Protein AF-0000000075739560 (afdb_homodimer)

pLDDT: mean 91.59, std 7.5, range [60.19, 98.56]

Solvent-accessible surface area (backbone atoms only — not comparable to full-atom values): 15194 Å² total; per-residue (Å²): 116,34,38,56,76,63,35,34,89,63,79,72,42,42,38,76,33,49,30,40,58,52,48,47,50,30,21,75,66,60,30,59,48,41,44,28,17,40,92,88,55,41,77,28,26,56,46,44,27,22,58,56,41,39,68,38,40,54,65,69,29,72,78,36,58,83,51,24,75,73,52,51,68,71,52,41,50,50,25,42,51,64,31,53,92,33,32,34,58,77,68,54,55,73,90,39,49,69,46,77,61,41,49,30,79,32,39,59,48,36,50,36,39,50,31,31,74,67,61,30,57,51,39,45,26,26,46,98,88,33,70,67,28,31,37,40,32,16,55,49,42,41,64,45,60,54,129,118,34,36,56,77,64,34,36,90,62,80,71,42,41,37,76,33,48,30,41,57,51,49,46,51,30,22,76,67,59,31,56,48,39,44,28,17,40,92,89,55,42,77,29,26,57,47,43,26,23,58,56,40,40,68,38,40,54,66,68,30,72,76,36,58,84,50,24,76,74,52,51,69,71,52,38,48,50,26,41,51,64,31,53,92,32,33,34,58,75,67,56,56,73,91,38,51,70,47,76,62,42,49,29,78,31,39,60,51,36,51,35,39,51,31,31,74,66,61,29,58,52,42,44,27,27,46,96,88,33,70,68,27,31,37,39,31,16,54,49,41,42,65,46,59,55,127

Structure (mmCIF, N/CA/C/O backbone):
data_AF-0000000075739560-model_v1
#
loop_
_entity.id
_entity.type
_entity.pdbx_description
1 polymer 'Conserved protein'
#
loop_
_atom_site.group_PDB
_atom_site.id
_atom_site.type_symbol
_atom_site.label_atom_id
_atom_site.label_alt_id
_atom_site.label_comp_id
_atom_site.label_asym_id
_atom_site.label_entity_id
_atom_site.label_seq_id
_atom_site.pdbx_PDB_ins_code
_atom_site.Cartn_x
_atom_site.Cartn_y
_atom_site.Cartn_z
_atom_site.occupancy
_atom_site.B_iso_or_equiv
_atom_site.auth_seq_id
_atom_site.auth_comp_id
_atom_site.auth_asym_id
_atom_site.auth_atom_id
_atom_site.pdbx_PDB_model_num
ATOM 1 N N . MET A 1 1 ? -9.266 22.422 4.539 1 84.94 1 MET A N 1
ATOM 2 C CA . MET A 1 1 ? -9.617 21.219 3.799 1 84.94 1 MET A CA 1
ATOM 3 C C . MET A 1 1 ? -10.008 20.094 4.75 1 84.94 1 MET A C 1
ATOM 5 O O . MET A 1 1 ? -9.398 19.922 5.809 1 84.94 1 MET A O 1
ATOM 9 N N . ARG A 1 2 ? -11.172 19.453 4.398 1 93.06 2 ARG A N 1
ATOM 10 C CA . ARG A 1 2 ? -11.68 18.359 5.211 1 93.06 2 ARG A CA 1
ATOM 11 C C . ARG A 1 2 ? -11.617 17.031 4.445 1 93.06 2 ARG A C 1
ATOM 13 O O . ARG A 1 2 ? -11.297 17.016 3.252 1 93.06 2 ARG A O 1
ATOM 20 N N . ALA A 1 3 ? -11.844 15.969 5.18 1 96.38 3 ALA A N 1
ATOM 21 C CA . ALA A 1 3 ? -11.797 14.641 4.574 1 96.38 3 ALA A CA 1
ATOM 22 C C . ALA A 1 3 ? -12.703 14.562 3.35 1 96.38 3 ALA A C 1
ATOM 24 O O . ALA A 1 3 ? -12.336 13.969 2.336 1 96.38 3 ALA A O 1
ATOM 25 N N . GLU A 1 4 ? -13.852 15.18 3.391 1 97.56 4 GLU A N 1
ATOM 26 C CA . GLU A 1 4 ? -14.797 15.102 2.283 1 97.56 4 GLU A CA 1
ATOM 27 C C . GLU A 1 4 ? -14.25 15.797 1.04 1 97.56 4 GLU A C 1
ATOM 29 O O . GLU A 1 4 ? -14.617 15.445 -0.084 1 97.56 4 GLU A O 1
ATOM 34 N N . ASP A 1 5 ? -13.383 16.781 1.24 1 96.06 5 ASP A N 1
ATOM 35 C CA . ASP A 1 5 ? -12.797 17.516 0.125 1 96.06 5 ASP A CA 1
ATOM 36 C C . ASP A 1 5 ? -11.727 16.688 -0.58 1 96.06 5 ASP A C 1
ATOM 38 O O . ASP A 1 5 ? -11.367 16.969 -1.727 1 96.06 5 ASP A O 1
ATOM 42 N N . ILE A 1 6 ? -11.211 15.703 0.111 1 96.31 6 ILE A N 1
ATOM 43 C CA . ILE A 1 6 ? -10.109 14.891 -0.387 1 96.31 6 ILE A CA 1
ATOM 44 C C . ILE A 1 6 ? -10.648 13.578 -0.953 1 96.31 6 ILE A C 1
ATOM 46 O O . ILE A 1 6 ? -10.07 13.016 -1.887 1 96.31 6 ILE A O 1
ATOM 50 N N . ALA A 1 7 ? -11.695 13.141 -0.402 1 98.12 7 ALA A N 1
ATOM 51 C CA . ALA A 1 7 ? -12.25 11.828 -0.724 1 98.12 7 ALA A CA 1
ATOM 52 C C . ALA A 1 7 ? -12.609 11.734 -2.205 1 98.12 7 ALA A C 1
ATOM 54 O O . ALA A 1 7 ? -13.016 12.727 -2.816 1 98.12 7 ALA A O 1
ATOM 55 N N . GLU A 1 8 ? -12.398 10.609 -2.703 1 98.06 8 GLU A N 1
ATOM 56 C CA . GLU A 1 8 ? -12.75 10.352 -4.098 1 98.06 8 GLU A CA 1
ATOM 57 C C . GLU A 1 8 ? -13.539 9.055 -4.238 1 98.06 8 GLU A C 1
ATOM 59 O O . GLU A 1 8 ? -13.578 8.242 -3.312 1 98.06 8 GLU A O 1
ATOM 64 N N . GLU A 1 9 ? -14.18 8.953 -5.43 1 96.56 9 GLU A N 1
ATOM 65 C CA . GLU A 1 9 ? -14.805 7.684 -5.77 1 96.56 9 GLU A CA 1
ATOM 66 C C . GLU A 1 9 ? -13.766 6.57 -5.887 1 96.56 9 GLU A C 1
ATOM 68 O O . GLU A 1 9 ? -12.688 6.781 -6.441 1 96.56 9 GLU A O 1
ATOM 73 N N . TYR A 1 10 ? -14.117 5.438 -5.391 1 97.31 10 TYR A N 1
ATOM 74 C CA . TYR A 1 10 ? -13.18 4.328 -5.285 1 97.31 10 TYR A CA 1
ATOM 75 C C . TYR A 1 10 ? -13.906 2.99 -5.41 1 97.31 10 TYR A C 1
ATOM 77 O O . TYR A 1 10 ? -15.016 2.83 -4.902 1 97.31 10 TYR A O 1
ATOM 85 N N . PRO A 1 11 ? -13.281 2.041 -6.133 1 94.88 11 PRO A N 1
ATOM 86 C CA . PRO A 1 11 ? -13.906 0.718 -6.168 1 94.88 11 PRO A CA 1
ATOM 87 C C . PRO A 1 11 ? -14.117 0.124 -4.777 1 94.88 11 PRO A C 1
ATOM 89 O O . PRO A 1 11 ? -13.227 0.208 -3.928 1 94.88 11 PRO A O 1
ATOM 92 N N . VAL A 1 12 ? -15.305 -0.354 -4.586 1 93 12 VAL A N 1
ATOM 93 C CA . VAL A 1 12 ? -15.664 -0.973 -3.314 1 93 12 VAL A CA 1
ATOM 94 C C . VAL A 1 12 ? -16.125 -2.41 -3.551 1 93 12 VAL A C 1
ATOM 96 O O . VAL A 1 12 ? -16.797 -2.697 -4.543 1 93 12 VAL A O 1
ATOM 99 N N . ILE A 1 13 ? -15.625 -3.244 -2.703 1 95.06 13 ILE A N 1
ATOM 100 C CA . ILE A 1 13 ? -16.062 -4.633 -2.791 1 95.06 13 ILE A CA 1
ATOM 101 C C . ILE A 1 13 ? -16.797 -5.023 -1.509 1 95.06 13 ILE A C 1
ATOM 103 O O . ILE A 1 13 ? -16.469 -4.531 -0.426 1 95.06 13 ILE A O 1
ATOM 107 N N . SER A 1 14 ? -17.797 -5.902 -1.668 1 96 14 SER A N 1
ATOM 108 C CA . SER A 1 14 ? -18.531 -6.402 -0.511 1 96 14 SER A CA 1
ATOM 109 C C . SER A 1 14 ? -17.828 -7.613 0.102 1 96 14 SER A C 1
ATOM 111 O O . SER A 1 14 ? -17.062 -8.305 -0.572 1 96 14 SER A O 1
ATOM 113 N N . ILE A 1 15 ? -18.141 -7.867 1.404 1 94.75 15 ILE A N 1
ATOM 114 C CA . ILE A 1 15 ? -17.594 -9.031 2.092 1 94.75 15 ILE A CA 1
ATOM 115 C C . ILE A 1 15 ? -18.062 -10.305 1.388 1 94.75 15 ILE A C 1
ATOM 117 O O . ILE A 1 15 ? -17.391 -11.344 1.47 1 94.75 15 ILE A O 1
ATOM 121 N N . ASP A 1 16 ? -19.062 -10.195 0.577 1 94.94 16 ASP A N 1
ATOM 122 C CA . ASP A 1 16 ? -19.641 -11.367 -0.073 1 94.94 16 ASP A CA 1
ATOM 123 C C . ASP A 1 16 ? -19.156 -11.484 -1.516 1 94.94 16 ASP A C 1
ATOM 125 O O . ASP A 1 16 ? -19.484 -12.453 -2.211 1 94.94 16 ASP A O 1
ATOM 129 N N . SER A 1 17 ? -18.422 -10.531 -1.944 1 94.44 17 SER A N 1
ATOM 130 C CA . SER A 1 17 ? -17.906 -10.562 -3.311 1 94.44 17 SER A CA 1
ATOM 131 C C . SER A 1 17 ? -16.938 -11.727 -3.51 1 94.44 17 SER A C 1
ATOM 133 O O . SER A 1 17 ? -16.391 -12.258 -2.543 1 94.44 17 SER A O 1
ATOM 135 N N . ASP A 1 18 ? -16.828 -12.109 -4.719 1 94.12 18 ASP A N 1
ATOM 136 C CA . ASP A 1 18 ? -15.852 -13.125 -5.105 1 94.12 18 ASP A CA 1
ATOM 137 C C . ASP A 1 18 ? -14.422 -12.625 -4.918 1 94.12 18 ASP A C 1
ATOM 139 O O . ASP A 1 18 ? -14.094 -11.508 -5.328 1 94.12 18 ASP A O 1
ATOM 143 N N . ALA A 1 19 ? -13.609 -13.469 -4.246 1 94.06 19 ALA A N 1
ATOM 144 C CA . ALA A 1 19 ? -12.242 -13.078 -3.928 1 94.06 19 ALA A CA 1
ATOM 145 C C . ALA A 1 19 ? -11.414 -12.906 -5.195 1 94.06 19 ALA A C 1
ATOM 147 O O . ALA A 1 19 ? -10.539 -12.031 -5.266 1 94.06 19 ALA A O 1
ATOM 148 N N . LEU A 1 20 ? -11.688 -13.758 -6.156 1 93.25 20 LEU A N 1
ATOM 149 C CA . LEU A 1 20 ? -10.969 -13.633 -7.422 1 93.25 20 LEU A CA 1
ATOM 150 C C . LEU A 1 20 ? -11.32 -12.32 -8.117 1 93.25 20 LEU A C 1
ATOM 152 O O . LEU A 1 20 ? -10.438 -11.648 -8.664 1 93.25 20 LEU A O 1
ATOM 156 N N . GLU A 1 21 ? -12.523 -11.992 -8.094 1 92.06 21 GLU A N 1
ATOM 157 C CA . GLU A 1 21 ? -12.945 -10.719 -8.672 1 92.06 21 GLU A CA 1
ATOM 158 C C . GLU A 1 21 ? -12.297 -9.539 -7.953 1 92.06 21 GLU A C 1
ATOM 160 O O . GLU A 1 21 ? -11.938 -8.547 -8.578 1 92.06 21 GLU A O 1
ATOM 165 N N . ALA A 1 22 ? -12.219 -9.664 -6.656 1 93.88 22 ALA A N 1
ATOM 166 C CA . ALA A 1 22 ? -11.547 -8.633 -5.879 1 93.88 22 ALA A CA 1
ATOM 167 C C . ALA A 1 22 ? -10.094 -8.469 -6.328 1 93.88 22 ALA A C 1
ATOM 169 O O . ALA A 1 22 ? -9.633 -7.348 -6.551 1 93.88 22 ALA A O 1
ATOM 170 N N . ALA A 1 23 ? -9.422 -9.57 -6.488 1 94.88 23 ALA A N 1
ATOM 171 C CA . ALA A 1 23 ? -8.031 -9.547 -6.938 1 94.88 23 ALA A CA 1
ATOM 172 C C . ALA A 1 23 ? -7.918 -8.938 -8.336 1 94.88 23 ALA A C 1
ATOM 174 O O . ALA A 1 23 ? -7.008 -8.148 -8.602 1 94.88 23 ALA A O 1
ATOM 175 N N . ARG A 1 24 ? -8.875 -9.227 -9.188 1 94.25 24 ARG A N 1
ATOM 176 C CA . ARG A 1 24 ? -8.867 -8.695 -10.547 1 94.25 24 ARG A CA 1
ATOM 177 C C . ARG A 1 24 ? -9.102 -7.191 -10.547 1 94.25 24 ARG A C 1
ATOM 179 O O . ARG A 1 24 ? -8.5 -6.461 -11.336 1 94.25 24 ARG A O 1
ATOM 186 N N . THR A 1 25 ? -9.953 -6.797 -9.703 1 95.31 25 THR A N 1
ATOM 187 C CA . THR A 1 25 ? -10.211 -5.367 -9.578 1 95.31 25 THR A CA 1
ATOM 188 C C . THR A 1 25 ? -8.945 -4.621 -9.164 1 95.31 25 THR A C 1
ATOM 190 O O . THR A 1 25 ? -8.617 -3.576 -9.734 1 95.31 25 THR A O 1
ATOM 193 N N . LEU A 1 26 ? -8.211 -5.184 -8.195 1 96.25 26 LEU A N 1
ATOM 194 C CA . LEU A 1 26 ? -6.941 -4.609 -7.773 1 96.25 26 LEU A CA 1
ATOM 195 C C . LEU A 1 26 ? -5.977 -4.496 -8.945 1 96.25 26 LEU A C 1
ATOM 197 O O . LEU A 1 26 ? -5.355 -3.453 -9.148 1 96.25 26 LEU A O 1
ATOM 201 N N . ALA A 1 27 ? -5.914 -5.504 -9.664 1 95.69 27 ALA A N 1
ATOM 202 C CA . ALA A 1 27 ? -4.98 -5.578 -10.781 1 95.69 27 ALA A CA 1
ATOM 203 C C . ALA A 1 27 ? -5.371 -4.605 -11.891 1 95.69 27 ALA A C 1
ATOM 205 O O . ALA A 1 27 ? -4.531 -3.846 -12.383 1 95.69 27 ALA A O 1
ATOM 206 N N . GLU A 1 28 ? -6.609 -4.629 -12.242 1 95.88 28 GLU A N 1
ATOM 207 C CA . GLU A 1 28 ? -7.125 -3.84 -13.359 1 95.88 28 GLU A CA 1
ATOM 208 C C . GLU A 1 28 ? -6.949 -2.346 -13.102 1 95.88 28 GLU A C 1
ATOM 210 O O . GLU A 1 28 ? -6.586 -1.596 -14.016 1 95.88 28 GLU A O 1
ATOM 215 N N . HIS A 1 29 ? -7.105 -1.962 -11.93 1 96.44 29 HIS A N 1
ATOM 216 C CA . HIS A 1 29 ? -7.102 -0.534 -11.625 1 96.44 29 HIS A CA 1
ATOM 217 C C . HIS A 1 29 ? -5.805 -0.12 -10.938 1 96.44 29 HIS A C 1
ATOM 219 O O . HIS A 1 29 ? -5.645 1.041 -10.555 1 96.44 29 HIS A O 1
ATOM 225 N N . ARG A 1 30 ? -4.906 -0.993 -10.688 1 96.62 30 ARG A N 1
ATOM 226 C CA . ARG A 1 30 ? -3.604 -0.748 -10.086 1 96.62 30 ARG A CA 1
ATOM 227 C C . ARG A 1 30 ? -3.752 -0.072 -8.727 1 96.62 30 ARG A C 1
ATOM 229 O O . ARG A 1 30 ? -3.107 0.944 -8.453 1 96.62 30 ARG A O 1
ATOM 236 N N . LEU A 1 31 ? -4.605 -0.669 -7.945 1 97.75 31 LEU A N 1
ATOM 237 C CA . LEU A 1 31 ? -4.941 -0.061 -6.664 1 97.75 31 LEU A CA 1
ATOM 238 C C . LEU A 1 31 ? -4 -0.545 -5.566 1 97.75 31 LEU A C 1
ATOM 240 O O . LEU A 1 31 ? -3.568 -1.7 -5.578 1 97.75 31 LEU A O 1
ATOM 244 N N . PRO A 1 32 ? -3.732 0.314 -4.574 1 97.81 32 PRO A N 1
ATOM 245 C CA . PRO A 1 32 ? -2.914 -0.11 -3.436 1 97.81 32 PRO A CA 1
ATOM 246 C C . PRO A 1 32 ? -3.672 -1.024 -2.475 1 97.81 32 PRO A C 1
ATOM 248 O O . PRO A 1 32 ? -3.057 -1.697 -1.644 1 97.81 32 PRO A O 1
ATOM 251 N N . GLY A 1 33 ? -4.902 -1.044 -2.555 1 96.94 33 GLY A N 1
ATOM 252 C CA . GLY A 1 33 ? -5.816 -1.824 -1.735 1 96.94 33 GLY A CA 1
ATOM 253 C C . GLY A 1 33 ? -7.273 -1.609 -2.094 1 96.94 33 GLY A C 1
ATOM 254 O O . GLY A 1 33 ? -7.59 -0.792 -2.961 1 96.94 33 GLY A O 1
ATOM 255 N N . LEU A 1 34 ? -8.117 -2.391 -1.405 1 96.94 34 LEU A N 1
ATOM 256 C CA . LEU A 1 34 ? -9.555 -2.287 -1.619 1 96.94 34 LEU A CA 1
ATOM 257 C C . LEU A 1 34 ? -10.273 -1.975 -0.313 1 96.94 34 LEU A C 1
ATOM 259 O O . LEU A 1 34 ? -9.859 -2.422 0.756 1 96.94 34 LEU A O 1
ATOM 263 N N . LEU A 1 35 ? -11.305 -1.199 -0.481 1 97.44 35 LEU A N 1
ATOM 264 C CA . LEU A 1 35 ? -12.25 -1.058 0.616 1 97.44 35 LEU A CA 1
ATOM 265 C C . LEU A 1 35 ? -13.281 -2.182 0.591 1 97.44 35 LEU A C 1
ATOM 267 O O . LEU A 1 35 ? -13.906 -2.434 -0.442 1 97.44 35 LEU A O 1
ATOM 271 N N . VAL A 1 36 ? -13.398 -2.848 1.694 1 97.19 36 VAL A N 1
ATOM 272 C CA . VAL A 1 36 ? -14.391 -3.902 1.85 1 97.19 36 VAL A CA 1
ATOM 273 C C . VAL A 1 36 ? -15.562 -3.393 2.689 1 97.19 36 VAL A C 1
ATOM 275 O O . VAL A 1 36 ? -15.359 -2.797 3.75 1 97.19 36 VAL A O 1
ATOM 278 N N . THR A 1 37 ? -16.719 -3.602 2.191 1 96.81 37 THR A N 1
ATOM 279 C CA . THR A 1 37 ? -17.891 -3.174 2.924 1 96.81 37 THR A CA 1
ATOM 280 C C . THR A 1 37 ? -18.703 -4.383 3.41 1 96.81 37 THR A C 1
ATOM 282 O O . THR A 1 37 ? -18.531 -5.488 2.896 1 96.81 37 THR A O 1
ATOM 285 N N . LYS A 1 38 ? -19.516 -4.16 4.477 1 95.12 38 LYS A N 1
ATOM 286 C CA . LYS A 1 38 ? -20.547 -5.117 4.828 1 95.12 38 LYS A CA 1
ATOM 287 C C . LYS A 1 38 ? -21.641 -5.164 3.76 1 95.12 38 LYS A C 1
ATOM 289 O O . LYS A 1 38 ? -21.641 -4.355 2.828 1 95.12 38 LYS A O 1
ATOM 294 N N . LYS A 1 39 ? -22.531 -6.121 3.947 1 92.31 39 LYS A N 1
ATOM 295 C CA . LYS A 1 39 ? -23.656 -6.23 3.027 1 92.31 39 LYS A CA 1
ATOM 296 C C . LYS A 1 39 ? -24.516 -4.965 3.051 1 92.31 39 LYS A C 1
ATOM 298 O O . LYS A 1 39 ? -25.094 -4.578 2.033 1 92.31 39 LYS A O 1
ATOM 303 N N . THR A 1 40 ? -24.531 -4.258 4.148 1 91.56 40 THR A N 1
ATOM 304 C CA . THR A 1 40 ? -25.328 -3.055 4.336 1 91.56 40 THR A CA 1
ATOM 305 C C . THR A 1 40 ? -24.719 -1.869 3.6 1 91.56 40 THR A C 1
ATOM 307 O O . THR A 1 40 ? -25.359 -0.83 3.436 1 91.56 40 THR A O 1
ATOM 310 N N . GLY A 1 41 ? -23.422 -1.979 3.213 1 92.69 41 GLY A N 1
ATOM 311 C CA . GLY A 1 41 ? -22.734 -0.89 2.537 1 92.69 41 GLY A CA 1
ATOM 312 C C . GLY A 1 41 ? -21.781 -0.123 3.447 1 92.69 41 GLY A C 1
ATOM 313 O O . GLY A 1 41 ? -21.031 0.732 2.984 1 92.69 41 GLY A O 1
ATOM 314 N N . SER A 1 42 ? -21.812 -0.441 4.695 1 94.56 42 SER A N 1
ATOM 315 C CA . SER A 1 42 ? -20.938 0.254 5.637 1 94.56 42 SER A CA 1
ATOM 316 C C . SER A 1 42 ? -19.5 -0.25 5.539 1 94.56 42 SER A C 1
ATOM 318 O O . SER A 1 42 ? -19.266 -1.445 5.344 1 94.56 42 SER A O 1
ATOM 320 N N . PRO A 1 43 ? -18.609 0.727 5.691 1 95.94 43 PRO A N 1
ATOM 321 C CA . PRO A 1 43 ? -17.219 0.285 5.66 1 95.94 43 PRO A CA 1
ATOM 322 C C . PRO A 1 43 ? -16.922 -0.81 6.684 1 95.94 43 PRO A C 1
ATOM 324 O O . PRO A 1 43 ? -17.453 -0.781 7.797 1 95.94 43 PRO A O 1
ATOM 327 N N . TYR A 1 44 ? -16.109 -1.77 6.297 1 95.69 44 TYR A N 1
ATOM 328 C CA . TYR A 1 44 ? -15.836 -2.922 7.148 1 95.69 44 TYR A CA 1
ATOM 329 C C . TYR A 1 44 ? -14.336 -3.143 7.309 1 95.69 44 TYR A C 1
ATOM 331 O O . TYR A 1 44 ? -13.836 -3.293 8.43 1 95.69 44 TYR A O 1
ATOM 339 N N . ALA A 1 45 ? -13.555 -3.191 6.188 1 95.94 45 ALA A N 1
ATOM 340 C CA . ALA A 1 45 ? -12.125 -3.502 6.234 1 95.94 45 ALA A CA 1
ATOM 341 C C . ALA A 1 45 ? -11.391 -2.869 5.059 1 95.94 45 ALA A C 1
ATOM 343 O O . ALA A 1 45 ? -12.008 -2.441 4.082 1 95.94 45 ALA A O 1
ATOM 344 N N . VAL A 1 46 ? -10.164 -2.695 5.223 1 95.44 46 VAL A N 1
ATOM 345 C CA . VAL A 1 46 ? -9.258 -2.361 4.129 1 95.44 46 VAL A CA 1
ATOM 346 C C . VAL A 1 46 ? -8.375 -3.564 3.803 1 95.44 46 VAL A C 1
ATOM 348 O O . VAL A 1 46 ? -7.801 -4.184 4.703 1 95.44 46 VAL A O 1
ATOM 351 N N . LEU A 1 47 ? -8.352 -3.922 2.596 1 94.69 47 LEU A N 1
ATOM 352 C CA . LEU A 1 47 ? -7.574 -5.055 2.113 1 94.69 47 LEU A CA 1
ATOM 353 C C . LEU A 1 47 ? -6.422 -4.582 1.229 1 94.69 47 LEU A C 1
ATOM 355 O O . LEU A 1 47 ? -6.625 -4.273 0.053 1 94.69 47 LEU A O 1
ATOM 359 N N . PRO A 1 48 ? -5.215 -4.523 1.771 1 95.81 48 PRO A N 1
ATOM 360 C CA . PRO A 1 48 ? -4.059 -4.105 0.971 1 95.81 48 PRO A CA 1
ATOM 361 C C . PRO A 1 48 ? -3.744 -5.078 -0.163 1 95.81 48 PRO A C 1
ATOM 363 O O . PRO A 1 48 ? -3.93 -6.289 -0.012 1 95.81 48 PRO A O 1
ATOM 366 N N . ALA A 1 49 ? -3.234 -4.547 -1.239 1 96.62 49 ALA A N 1
ATOM 367 C CA . ALA A 1 49 ? -2.883 -5.387 -2.381 1 96.62 49 ALA A CA 1
ATOM 368 C C . ALA A 1 49 ? -1.863 -6.449 -1.983 1 96.62 49 ALA A C 1
ATOM 370 O O . ALA A 1 49 ? -1.949 -7.598 -2.426 1 96.62 49 ALA A O 1
ATOM 371 N N . SER A 1 50 ? -0.914 -6.078 -1.164 1 95.19 50 SER A N 1
ATOM 372 C CA . SER A 1 50 ? 0.102 -7.035 -0.732 1 95.19 50 SER A CA 1
ATOM 373 C C . SER A 1 50 ? -0.521 -8.195 0.034 1 95.19 50 SER A C 1
ATOM 375 O O . SER A 1 50 ? -0.008 -9.312 -0.002 1 95.19 50 SER A O 1
ATOM 377 N N . GLN A 1 51 ? -1.603 -7.922 0.742 1 93.44 51 GLN A N 1
ATOM 378 C CA . GLN A 1 51 ? -2.316 -8.984 1.437 1 93.44 51 GLN A CA 1
ATOM 379 C C . GLN A 1 51 ? -2.984 -9.938 0.447 1 93.44 51 GLN A C 1
ATOM 381 O O . GLN A 1 51 ? -3.031 -11.148 0.674 1 93.44 51 GLN A O 1
ATOM 386 N N . VAL A 1 52 ? -3.551 -9.414 -0.57 1 94.12 52 VAL A N 1
ATOM 387 C CA . VAL A 1 52 ? -4.176 -10.25 -1.592 1 94.12 52 VAL A CA 1
ATOM 388 C C . VAL A 1 52 ? -3.119 -11.125 -2.26 1 94.12 52 VAL A C 1
ATOM 390 O O . VAL A 1 52 ? -3.383 -12.289 -2.58 1 94.12 52 VAL A O 1
ATOM 393 N N . VAL A 1 53 ? -1.916 -10.602 -2.459 1 94.62 53 VAL A N 1
ATOM 394 C CA . VAL A 1 53 ? -0.809 -11.398 -2.98 1 94.62 53 VAL A CA 1
ATOM 395 C C . VAL A 1 53 ? -0.568 -12.602 -2.076 1 94.62 53 VAL A C 1
ATOM 397 O O . VAL A 1 53 ? -0.337 -13.711 -2.561 1 94.62 53 VAL A O 1
ATOM 400 N N . ARG A 1 54 ? -0.66 -12.391 -0.85 1 92.5 54 ARG A N 1
ATOM 401 C CA . ARG A 1 54 ? -0.446 -13.469 0.108 1 92.5 54 ARG A CA 1
ATOM 402 C C . ARG A 1 54 ? -1.461 -14.594 -0.094 1 92.5 54 ARG A C 1
ATOM 404 O O . ARG A 1 54 ? -1.152 -15.766 0.13 1 92.5 54 ARG A O 1
ATOM 411 N N . PHE A 1 55 ? -2.594 -14.234 -0.565 1 90.81 55 PHE A N 1
ATOM 412 C CA . PHE A 1 55 ? -3.656 -15.219 -0.735 1 90.81 55 PHE A CA 1
ATOM 413 C C . PHE A 1 55 ? -3.344 -16.156 -1.894 1 90.81 55 PHE A C 1
ATOM 415 O O . PHE A 1 55 ? -3.84 -17.281 -1.936 1 90.81 55 PHE A O 1
ATOM 422 N N . ILE A 1 56 ? -2.562 -15.734 -2.811 1 88.81 56 ILE A N 1
ATOM 423 C CA . ILE A 1 56 ? -2.346 -16.578 -3.984 1 88.81 56 ILE A CA 1
ATOM 424 C C . ILE A 1 56 ? -1.079 -17.406 -3.797 1 88.81 56 ILE A C 1
ATOM 426 O O . ILE A 1 56 ? -0.778 -18.281 -4.613 1 88.81 56 ILE A O 1
ATOM 430 N N . VAL A 1 57 ? -0.314 -17.125 -2.76 1 91.19 57 VAL A N 1
ATOM 431 C CA . VAL A 1 57 ? 0.868 -17.922 -2.441 1 91.19 57 VAL A CA 1
ATOM 432 C C . VAL A 1 57 ? 0.468 -19.125 -1.59 1 91.19 57 VAL A C 1
ATOM 434 O O . VAL A 1 57 ? -0.143 -18.969 -0.53 1 91.19 57 VAL A O 1
ATOM 437 N N . PRO A 1 58 ? 0.784 -20.266 -2.057 1 88.56 58 PRO A N 1
ATOM 438 C CA . PRO A 1 58 ? 0.45 -21.438 -1.24 1 88.56 58 PRO A CA 1
ATOM 439 C C . PRO A 1 58 ? 1.031 -21.359 0.17 1 88.56 58 PRO A C 1
ATOM 441 O O . PRO A 1 58 ? 2.125 -20.812 0.362 1 88.56 58 PRO A O 1
ATOM 444 N N . ARG A 1 59 ? 0.357 -22 1.099 1 88.44 59 ARG A N 1
ATOM 445 C CA . ARG A 1 59 ? 0.737 -21.938 2.506 1 88.44 59 ARG A CA 1
ATOM 446 C C . ARG A 1 59 ? 2.119 -22.531 2.727 1 88.44 59 ARG A C 1
ATOM 448 O O . ARG A 1 59 ? 2.914 -22.016 3.51 1 88.44 59 ARG A O 1
ATOM 455 N N . TYR A 1 60 ? 2.316 -23.609 2.051 1 89.12 60 TYR A N 1
ATOM 456 C CA . TYR A 1 60 ? 3.596 -24.281 2.258 1 89.12 60 TYR A CA 1
ATOM 457 C C . TYR A 1 60 ? 4.75 -23.406 1.788 1 89.12 60 TYR A C 1
ATOM 459 O O . TYR A 1 60 ? 5.852 -23.469 2.34 1 89.12 60 TYR A O 1
ATOM 467 N N . VAL A 1 61 ? 4.504 -22.547 0.821 1 91.62 61 VAL A N 1
ATOM 468 C CA . VAL A 1 61 ? 5.52 -21.609 0.347 1 91.62 61 VAL A CA 1
ATOM 469 C C . VAL A 1 61 ? 5.648 -20.453 1.325 1 91.62 61 VAL A C 1
ATOM 471 O O . VAL A 1 61 ? 6.746 -19.938 1.55 1 91.62 61 VAL A O 1
ATOM 474 N N . GLN A 1 62 ? 4.516 -20.031 1.872 1 89.69 62 GLN A N 1
ATOM 475 C CA . GLN A 1 62 ? 4.551 -19 2.896 1 89.69 62 GLN A CA 1
ATOM 476 C C . GLN A 1 62 ? 5.367 -19.453 4.105 1 89.69 62 GLN A C 1
ATOM 478 O O . GLN A 1 62 ? 6.102 -18.656 4.695 1 89.69 62 GLN A O 1
ATOM 483 N N . ASP A 1 63 ? 5.285 -20.719 4.41 1 91.5 63 ASP A N 1
ATOM 484 C CA . ASP A 1 63 ? 5.98 -21.281 5.562 1 91.5 63 ASP A CA 1
ATOM 485 C C . ASP A 1 63 ? 7.461 -21.5 5.262 1 91.5 63 ASP A C 1
ATOM 487 O O . ASP A 1 63 ? 8.305 -21.406 6.156 1 91.5 63 ASP A O 1
ATOM 491 N N . ASP A 1 64 ? 7.691 -21.859 3.99 1 91.5 64 ASP A N 1
ATOM 492 C CA . ASP A 1 64 ? 9.062 -22.078 3.533 1 91.5 64 ASP A CA 1
ATOM 493 C C . ASP A 1 64 ? 9.289 -21.453 2.158 1 91.5 64 ASP A C 1
ATOM 495 O O . ASP A 1 64 ? 9.141 -22.141 1.136 1 91.5 64 ASP A O 1
ATOM 499 N N . PRO A 1 65 ? 9.734 -20.25 2.145 1 85.69 65 PRO A N 1
ATOM 500 C CA . PRO A 1 65 ? 9.883 -19.531 0.884 1 85.69 65 PRO A CA 1
ATOM 501 C C . PRO A 1 65 ? 10.875 -20.188 -0.07 1 85.69 65 PRO A C 1
ATOM 503 O O . PRO A 1 65 ? 10.859 -19.906 -1.271 1 85.69 65 PRO A O 1
ATOM 506 N N . SER A 1 66 ? 11.789 -20.953 0.454 1 86.81 66 SER A N 1
ATOM 507 C CA . SER A 1 66 ? 12.766 -21.625 -0.397 1 86.81 66 SER A CA 1
ATOM 508 C C . SER A 1 66 ? 12.086 -22.578 -1.371 1 86.81 66 SER A C 1
ATOM 510 O O . SER A 1 66 ? 12.68 -22.984 -2.373 1 86.81 66 SER A O 1
ATOM 512 N N . LEU A 1 67 ? 10.773 -22.891 -1.138 1 88.81 67 LEU A N 1
ATOM 513 C CA . LEU A 1 67 ? 10.023 -23.812 -1.979 1 88.81 67 LEU A CA 1
ATOM 514 C C . LEU A 1 67 ? 9.383 -23.078 -3.152 1 88.81 67 LEU A C 1
ATOM 516 O O . LEU A 1 67 ? 8.828 -23.719 -4.055 1 88.81 67 LEU A O 1
ATOM 520 N N . ALA A 1 68 ? 9.438 -21.828 -3.193 1 87.12 68 ALA A N 1
ATOM 521 C CA . ALA A 1 68 ? 8.828 -21.031 -4.262 1 87.12 68 ALA A CA 1
ATOM 522 C C . ALA A 1 68 ? 9.461 -21.359 -5.613 1 87.12 68 ALA A C 1
ATOM 524 O O . ALA A 1 68 ? 8.773 -21.422 -6.633 1 87.12 68 ALA A O 1
ATOM 525 N N . GLY A 1 69 ? 10.75 -21.5 -5.543 1 81.44 69 GLY A N 1
ATOM 526 C CA . GLY A 1 69 ? 11.484 -21.734 -6.77 1 81.44 69 GLY A CA 1
ATOM 527 C C . GLY A 1 69 ? 11.148 -23.078 -7.414 1 81.44 69 GLY A C 1
ATOM 528 O O . GLY A 1 69 ? 11.477 -23.297 -8.578 1 81.44 69 GLY A O 1
ATOM 529 N N . VAL A 1 70 ? 10.5 -23.906 -6.59 1 79.06 70 VAL A N 1
ATOM 530 C CA . VAL A 1 70 ? 10.172 -25.234 -7.094 1 79.06 70 VAL A CA 1
ATOM 531 C C . VAL A 1 70 ? 8.867 -25.188 -7.879 1 79.06 70 VAL A C 1
ATOM 533 O O . VAL A 1 70 ? 8.578 -26.094 -8.672 1 79.06 70 VAL A O 1
ATOM 536 N N . LEU A 1 71 ? 8.227 -24.125 -7.676 1 77.56 71 LEU A N 1
ATOM 537 C CA . LEU A 1 71 ? 6.938 -24 -8.352 1 77.56 71 LEU A CA 1
ATOM 538 C C . LEU A 1 71 ? 7.102 -23.438 -9.75 1 77.56 71 LEU A C 1
ATOM 540 O O . LEU A 1 71 ? 7.926 -22.531 -9.969 1 77.56 71 LEU A O 1
ATOM 544 N N . ASN A 1 72 ? 6.5 -24.109 -10.68 1 71.5 72 ASN A N 1
ATOM 545 C CA . ASN A 1 72 ? 6.555 -23.641 -12.062 1 71.5 72 ASN A CA 1
ATOM 546 C C . ASN A 1 72 ? 5.348 -22.781 -12.414 1 71.5 72 ASN A C 1
ATOM 548 O O . ASN A 1 72 ? 4.484 -22.531 -11.57 1 71.5 72 ASN A O 1
ATOM 552 N N . GLU A 1 73 ? 5.344 -22.219 -13.602 1 68 73 GLU A N 1
ATOM 553 C CA . GLU A 1 73 ? 4.332 -21.266 -14.062 1 68 73 GLU A CA 1
ATOM 554 C C . GLU A 1 73 ? 2.932 -21.875 -13.977 1 68 73 GLU A C 1
ATOM 556 O O . GLU A 1 73 ? 1.977 -21.188 -13.609 1 68 73 GLU A O 1
ATOM 561 N N . SER A 1 74 ? 2.832 -23.094 -14.305 1 68.56 74 SER A N 1
ATOM 562 C CA . SER A 1 74 ? 1.538 -23.766 -14.266 1 68.56 74 SER A CA 1
ATOM 563 C C . SER A 1 74 ? 0.976 -23.781 -12.844 1 68.56 74 SER A C 1
ATOM 565 O O . SER A 1 74 ? -0.237 -23.672 -12.648 1 68.56 74 SER A O 1
ATOM 567 N N . MET A 1 75 ? 1.878 -23.859 -11.945 1 69.81 75 MET A N 1
ATOM 568 C CA . MET A 1 75 ? 1.458 -23.906 -10.547 1 69.81 75 MET A CA 1
ATOM 569 C C . MET A 1 75 ? 1.026 -22.516 -10.062 1 69.81 75 MET A C 1
ATOM 571 O O . MET A 1 75 ? 0.114 -22.406 -9.242 1 69.81 75 MET A O 1
ATOM 575 N N . ALA A 1 76 ? 1.586 -21.531 -10.695 1 65.62 76 ALA A N 1
ATOM 576 C CA . ALA A 1 76 ? 1.154 -20.172 -10.367 1 65.62 76 ALA A CA 1
ATOM 577 C C . ALA A 1 76 ? -0.303 -19.953 -10.766 1 65.62 76 ALA A C 1
ATOM 579 O O . ALA A 1 76 ? -1.069 -19.328 -10.016 1 65.62 76 ALA A O 1
ATOM 580 N N . ASP A 1 77 ? -0.616 -20.406 -11.953 1 70.94 77 ASP A N 1
ATOM 581 C CA . ASP A 1 77 ? -1.995 -20.328 -12.422 1 70.94 77 ASP A CA 1
ATOM 582 C C . ASP A 1 77 ? -2.947 -21.016 -11.445 1 70.94 77 ASP A C 1
ATOM 584 O O . ASP A 1 77 ? -4.039 -20.516 -11.18 1 70.94 77 ASP A O 1
ATOM 588 N N . ARG A 1 78 ? -2.469 -22.031 -10.938 1 74.88 78 ARG A N 1
ATOM 589 C CA . ARG A 1 78 ? -3.285 -22.812 -10 1 74.88 78 ARG A CA 1
ATOM 590 C C . ARG A 1 78 ? -3.467 -22.062 -8.688 1 74.88 78 ARG A C 1
ATOM 592 O O . ARG A 1 78 ? -4.508 -22.188 -8.039 1 74.88 78 ARG A O 1
ATOM 599 N N . CYS A 1 79 ? -2.49 -21.328 -8.375 1 77.25 79 CYS A N 1
ATOM 600 C CA . CYS A 1 79 ? -2.562 -20.578 -7.121 1 77.25 79 CYS A CA 1
ATOM 601 C C . CYS A 1 79 ? -3.633 -19.5 -7.195 1 77.25 79 CYS A C 1
ATOM 603 O O . CYS A 1 79 ? -4.402 -19.312 -6.25 1 77.25 79 CYS A O 1
ATOM 605 N N . ALA A 1 80 ? -3.705 -18.922 -8.359 1 75.88 80 ALA A N 1
ATOM 606 C CA . ALA A 1 80 ? -4.734 -17.891 -8.547 1 75.88 80 ALA A CA 1
ATOM 607 C C . ALA A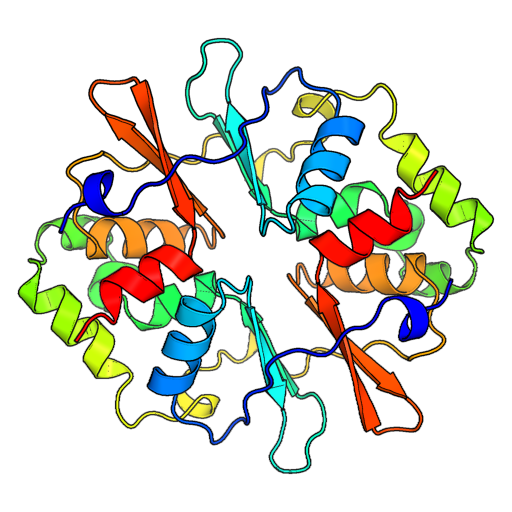 1 80 ? -6.125 -18.516 -8.578 1 75.88 80 ALA A C 1
ATOM 609 O O . ALA A 1 80 ? -7.09 -17.922 -8.094 1 75.88 80 ALA A O 1
ATOM 610 N N . GLU A 1 81 ? -6.199 -19.641 -9.039 1 78.81 81 GLU A N 1
ATOM 611 C CA . GLU A 1 81 ? -7.465 -20.375 -9.125 1 78.81 81 GLU A CA 1
ATOM 612 C C . GLU A 1 81 ? -8 -20.719 -7.742 1 78.81 81 GLU A C 1
ATOM 614 O O . GLU A 1 81 ? -9.203 -20.922 -7.57 1 78.81 81 GLU A O 1
ATOM 619 N N . LYS A 1 82 ? -7.078 -20.703 -6.855 1 81.12 82 LYS A N 1
ATOM 620 C CA . LYS A 1 82 ? -7.492 -21.031 -5.492 1 81.12 82 LYS A CA 1
ATOM 621 C C . LYS A 1 82 ? -8.438 -19.969 -4.938 1 81.12 82 LYS A C 1
ATOM 623 O O . LYS A 1 82 ? -9.195 -20.25 -4.004 1 81.12 82 LYS A O 1
ATOM 628 N N . LEU A 1 83 ? -8.32 -18.812 -5.469 1 85.25 83 LEU A N 1
ATOM 629 C CA . LEU A 1 83 ? -9.219 -17.75 -5.039 1 85.25 83 LEU A CA 1
ATOM 630 C C . LEU A 1 83 ? -10.609 -17.938 -5.629 1 85.25 83 LEU A C 1
ATOM 632 O O . LEU A 1 83 ? -11.578 -17.344 -5.152 1 85.25 83 LEU A O 1
ATOM 636 N N . ARG A 1 84 ? -10.641 -18.797 -6.578 1 84 84 ARG A N 1
ATOM 637 C CA . ARG A 1 84 ? -11.922 -19 -7.238 1 84 84 ARG A CA 1
ATOM 638 C C . ARG A 1 84 ? -12.938 -19.641 -6.285 1 84 84 ARG A C 1
ATOM 640 O O . ARG A 1 84 ? -12.617 -20.594 -5.586 1 84 84 ARG A O 1
ATOM 647 N N . GLY A 1 85 ? -14.117 -19.031 -6.246 1 86.69 85 GLY A N 1
ATOM 648 C CA . GLY A 1 85 ? -15.203 -19.562 -5.441 1 86.69 85 GLY A CA 1
ATOM 649 C C . GLY A 1 85 ? -15.172 -19.094 -4 1 86.69 85 GLY A C 1
ATOM 650 O O . GLY A 1 85 ? -16.094 -19.375 -3.227 1 86.69 85 GLY A O 1
ATOM 651 N N . LYS A 1 86 ? -14.117 -18.531 -3.648 1 92.56 86 LYS A N 1
ATOM 652 C CA . LYS A 1 86 ? -14.055 -17.984 -2.295 1 92.56 86 LYS A CA 1
ATOM 653 C C . LYS A 1 86 ? -14.641 -16.578 -2.24 1 92.56 86 LYS A C 1
ATOM 655 O O . LYS A 1 86 ? -14.602 -15.844 -3.229 1 92.56 86 LYS A O 1
ATOM 660 N N . LYS A 1 87 ? -15.219 -16.375 -1.061 1 95.06 87 LYS A N 1
ATOM 661 C CA . LYS A 1 87 ? -15.656 -15 -0.793 1 95.06 87 LYS A CA 1
ATOM 662 C C . LYS A 1 87 ? -14.547 -14.188 -0.143 1 95.06 87 LYS A C 1
ATOM 664 O O . LYS A 1 87 ? -13.633 -14.742 0.474 1 95.06 87 LYS A O 1
ATOM 669 N N . VAL A 1 88 ? -14.633 -12.836 -0.296 1 94.94 88 VAL A N 1
ATOM 670 C CA . VAL A 1 88 ? -13.695 -11.93 0.366 1 94.94 88 VAL A CA 1
ATOM 671 C C . VAL A 1 88 ? -13.703 -12.195 1.869 1 94.94 88 VAL A C 1
ATOM 673 O O . VAL A 1 88 ? -12.641 -12.203 2.506 1 94.94 88 VAL A O 1
ATOM 676 N N . SER A 1 89 ? -14.852 -12.523 2.443 1 93.88 89 SER A N 1
ATOM 677 C CA . SER A 1 89 ? -14.977 -12.789 3.871 1 93.88 89 SER A CA 1
ATOM 678 C C . SER A 1 89 ? -14.164 -14.023 4.273 1 93.88 89 SER A C 1
ATOM 680 O O . SER A 1 89 ? -13.703 -14.117 5.41 1 93.88 89 SER A O 1
ATOM 682 N N . ASP A 1 90 ? -13.953 -14.93 3.359 1 92.69 90 ASP A N 1
ATOM 683 C CA . ASP A 1 90 ? -13.234 -16.172 3.627 1 92.69 90 ASP A CA 1
ATOM 684 C C . ASP A 1 90 ? -11.734 -15.938 3.734 1 92.69 90 ASP A C 1
ATOM 686 O O . ASP A 1 90 ? -11.016 -16.703 4.379 1 92.69 90 ASP A O 1
ATOM 690 N N . VAL A 1 91 ? -11.297 -14.891 3.1 1 89.94 91 VAL A N 1
ATOM 691 C CA . VAL A 1 91 ? -9.852 -14.719 3 1 89.94 91 VAL A CA 1
ATOM 692 C C . VAL A 1 91 ? -9.422 -13.516 3.834 1 89.94 91 VAL A C 1
ATOM 694 O O . VAL A 1 91 ? -8.227 -13.32 4.082 1 89.94 91 VAL A O 1
ATOM 697 N N . LEU A 1 92 ? -10.328 -12.773 4.258 1 91.44 92 LEU A N 1
ATOM 698 C CA . LEU A 1 92 ? -10.008 -11.562 5.008 1 91.44 92 LEU A CA 1
ATOM 699 C C . LEU A 1 92 ? -9.469 -11.906 6.395 1 91.44 92 LEU A C 1
ATOM 701 O O . LEU A 1 92 ? -10.188 -12.469 7.223 1 91.44 92 LEU A O 1
ATOM 705 N N . PRO A 1 93 ? -8.234 -11.539 6.551 1 89.19 93 PRO A N 1
ATOM 706 C CA . PRO A 1 93 ? -7.711 -11.797 7.895 1 89.19 93 PRO A CA 1
ATOM 707 C C . PRO A 1 93 ? -8.414 -10.969 8.969 1 89.19 93 PRO A C 1
ATOM 709 O O . PRO A 1 93 ? -8.773 -9.812 8.727 1 89.19 93 PRO A O 1
ATOM 712 N N . ASP A 1 94 ? -8.391 -11.5 10.219 1 86.19 94 ASP A N 1
ATOM 713 C CA . ASP A 1 94 ? -9.109 -10.891 11.328 1 86.19 94 ASP A CA 1
ATOM 714 C C . ASP A 1 94 ? -8.492 -9.539 11.703 1 86.19 94 ASP A C 1
ATOM 716 O O . ASP A 1 94 ? -9.211 -8.609 12.086 1 86.19 94 ASP A O 1
ATOM 720 N N . HIS A 1 95 ? -7.211 -9.461 11.57 1 84.12 95 HIS A N 1
ATOM 721 C CA . HIS A 1 95 ? -6.539 -8.25 12.031 1 84.12 95 HIS A CA 1
ATOM 722 C C . HIS A 1 95 ? -6.828 -7.07 11.109 1 84.12 95 HIS A C 1
ATOM 724 O O . HIS A 1 95 ? -6.508 -5.926 11.438 1 84.12 95 HIS A O 1
ATOM 730 N N . LEU A 1 96 ? -7.445 -7.344 10.016 1 86.56 96 LEU A N 1
ATOM 731 C CA . LEU A 1 96 ? -7.785 -6.277 9.078 1 86.56 96 LEU A CA 1
ATOM 732 C C . LEU A 1 96 ? -9.266 -5.914 9.188 1 86.56 96 LEU A C 1
ATOM 734 O O . LEU A 1 96 ? -9.734 -5.008 8.492 1 86.56 96 LEU A O 1
ATOM 738 N N . ASN A 1 97 ? -9.867 -6.531 10.094 1 84.06 97 ASN A N 1
ATOM 739 C CA . ASN A 1 97 ? -11.297 -6.289 10.242 1 84.06 97 ASN A CA 1
ATOM 740 C C . ASN A 1 97 ? -11.57 -5.035 11.062 1 84.06 97 ASN A C 1
ATOM 742 O O . ASN A 1 97 ? -10.75 -4.637 11.891 1 84.06 97 ASN A O 1
ATOM 746 N N . ASP A 1 98 ? -12.648 -4.469 10.742 1 84.81 98 ASP A N 1
ATOM 747 C CA . ASP A 1 98 ? -13.242 -3.389 11.523 1 84.81 98 ASP A CA 1
ATOM 748 C C . ASP A 1 98 ? -12.328 -2.168 11.555 1 84.81 98 ASP A C 1
ATOM 750 O O . ASP A 1 98 ? -12.094 -1.591 12.617 1 84.81 98 ASP A O 1
ATOM 754 N N . VAL A 1 99 ? -11.758 -1.83 10.445 1 88.19 99 VAL A N 1
ATOM 755 C CA . VAL A 1 99 ? -11.016 -0.584 10.297 1 88.19 99 VAL A CA 1
ATOM 756 C C . VAL A 1 99 ? -11.969 0.602 10.352 1 88.19 99 VAL A C 1
ATOM 758 O O . VAL A 1 99 ? -12.898 0.695 9.547 1 88.19 99 VAL A O 1
ATOM 761 N N . PRO A 1 100 ? -11.797 1.395 11.352 1 92.81 100 PRO A N 1
ATOM 762 C CA . PRO A 1 100 ? -12.703 2.541 11.453 1 92.81 100 PRO A CA 1
ATOM 763 C C . PRO A 1 100 ? -12.562 3.512 10.281 1 92.81 100 PRO A C 1
ATOM 765 O O . PRO A 1 100 ? -11.445 3.787 9.836 1 92.81 100 PRO A O 1
ATOM 768 N N . PRO A 1 101 ? -13.688 3.977 9.82 1 96.69 101 PRO A N 1
ATOM 769 C CA . PRO A 1 101 ? -13.617 5.059 8.836 1 96.69 101 PRO A CA 1
ATOM 770 C C . PRO A 1 101 ? -13.289 6.41 9.469 1 96.69 101 PRO A C 1
ATOM 772 O O . PRO A 1 101 ? -13.273 6.535 10.695 1 96.69 101 PRO A O 1
ATOM 775 N N . VAL A 1 102 ? -12.961 7.348 8.625 1 97.12 102 VAL A N 1
ATOM 776 C CA . VAL A 1 102 ? -12.898 8.734 9.086 1 97.12 102 VAL A CA 1
ATOM 777 C C . VAL A 1 102 ? -14.203 9.445 8.742 1 97.12 102 VAL A C 1
ATOM 779 O O . VAL A 1 102 ? -14.93 9.031 7.836 1 97.12 102 VAL A O 1
ATOM 782 N N . ASN A 1 103 ? -14.445 10.477 9.531 1 97.31 103 ASN A N 1
ATOM 783 C CA . ASN A 1 103 ? -15.617 11.289 9.25 1 97.31 103 ASN A CA 1
ATOM 784 C C . ASN A 1 103 ? -15.344 12.32 8.156 1 97.31 103 ASN A C 1
ATOM 786 O O . ASN A 1 103 ? -14.219 12.812 8.031 1 97.31 103 ASN A O 1
ATOM 790 N N . ALA A 1 104 ? -16.391 12.688 7.445 1 97.81 104 ALA A N 1
ATOM 791 C CA . ALA A 1 104 ? -16.281 13.617 6.324 1 97.81 104 ALA A CA 1
ATOM 792 C C . ALA A 1 104 ? -15.727 14.969 6.781 1 97.81 104 ALA A C 1
ATOM 794 O O . ALA A 1 104 ? -15.07 15.672 6.012 1 97.81 104 ALA A O 1
ATOM 795 N N . ASP A 1 105 ? -15.93 15.305 8.039 1 95.5 105 ASP A N 1
ATOM 796 C CA . ASP A 1 105 ? -15.531 16.625 8.523 1 95.5 105 ASP A CA 1
ATOM 797 C C . ASP A 1 105 ? -14.188 16.547 9.25 1 95.5 105 ASP A C 1
ATOM 799 O O . ASP A 1 105 ? -13.711 17.562 9.789 1 95.5 105 ASP A O 1
ATOM 803 N N . ASP A 1 106 ? -13.578 15.375 9.273 1 94.25 106 ASP A N 1
ATOM 804 C CA . ASP A 1 106 ? -12.258 15.258 9.883 1 94.25 106 ASP A CA 1
ATOM 805 C C . ASP A 1 106 ? -11.234 16.125 9.141 1 94.25 106 ASP A C 1
ATOM 807 O O . ASP A 1 106 ? -11.336 16.297 7.922 1 94.25 106 ASP A O 1
ATOM 811 N N . THR A 1 107 ? -10.273 16.688 9.852 1 91.62 107 THR A N 1
ATOM 812 C CA . THR A 1 107 ? -9.18 17.438 9.25 1 91.62 107 THR A CA 1
ATOM 813 C C . THR A 1 107 ? -8.188 16.5 8.57 1 91.62 107 THR A C 1
ATOM 815 O O . THR A 1 107 ? -8.219 15.289 8.781 1 91.62 107 THR A O 1
ATOM 818 N N . ILE A 1 108 ? -7.34 17.109 7.781 1 92.25 108 ILE A N 1
ATOM 819 C CA . ILE A 1 108 ? -6.309 16.359 7.074 1 92.25 108 ILE A CA 1
ATOM 820 C C . ILE A 1 108 ? -5.41 15.641 8.086 1 92.25 108 ILE A C 1
ATOM 822 O O . ILE A 1 108 ? -5.027 14.492 7.879 1 92.25 108 ILE A O 1
ATOM 826 N N . ILE A 1 109 ? -5.121 16.266 9.156 1 91.38 109 ILE A N 1
ATOM 827 C CA . ILE A 1 109 ? -4.219 15.688 10.156 1 91.38 109 ILE A CA 1
ATOM 828 C C . ILE A 1 109 ? -4.902 14.523 10.859 1 91.38 109 ILE A C 1
ATOM 830 O O . ILE A 1 109 ? -4.258 13.523 11.188 1 91.38 109 ILE A O 1
ATOM 834 N N . GLU A 1 110 ? -6.172 14.664 11.133 1 93.56 110 GLU A N 1
ATOM 835 C CA . GLU A 1 110 ? -6.906 13.555 11.734 1 93.56 110 GLU A CA 1
ATOM 836 C C . GLU A 1 110 ? -6.898 12.328 10.836 1 93.56 110 GLU A C 1
ATOM 838 O O . GLU A 1 110 ? -6.707 11.203 11.305 1 93.56 110 GLU A O 1
ATOM 843 N N . VAL A 1 111 ? -7.105 12.594 9.562 1 95.5 111 VAL A N 1
ATOM 844 C CA . VAL A 1 111 ? -7.059 11.508 8.602 1 95.5 111 VAL A CA 1
ATOM 845 C C . VAL A 1 111 ? -5.66 10.891 8.578 1 95.5 111 VAL A C 1
ATOM 847 O O . VAL A 1 111 ? -5.508 9.672 8.656 1 95.5 111 VAL A O 1
ATOM 850 N N . ALA A 1 112 ? -4.641 11.727 8.531 1 94.81 112 ALA A N 1
ATOM 851 C CA . ALA A 1 112 ? -3.256 11.273 8.484 1 94.81 112 ALA A CA 1
ATOM 852 C C . ALA A 1 112 ? -2.906 10.461 9.734 1 94.81 112 ALA A C 1
ATOM 854 O O . ALA A 1 112 ? -2.262 9.414 9.641 1 94.81 112 ALA A O 1
ATOM 855 N N . ALA A 1 113 ? -3.334 10.961 10.875 1 94.19 113 ALA A N 1
ATOM 856 C CA . ALA A 1 113 ? -3.031 10.297 12.141 1 94.19 113 ALA A CA 1
ATOM 857 C C . ALA A 1 113 ? -3.613 8.883 12.172 1 94.19 113 ALA A C 1
ATOM 859 O O . ALA A 1 113 ? -2.938 7.934 12.57 1 94.19 113 ALA A O 1
ATOM 860 N N . LEU A 1 114 ? -4.844 8.789 11.727 1 95.31 114 LEU A N 1
ATOM 861 C CA . LEU A 1 114 ? -5.477 7.473 11.719 1 95.31 114 LEU A CA 1
ATOM 862 C C . LEU A 1 114 ? -4.789 6.547 10.719 1 95.31 114 LEU A C 1
ATOM 864 O O . LEU A 1 114 ? -4.516 5.387 11.023 1 95.31 114 LEU A O 1
ATOM 868 N N . MET A 1 115 ? -4.504 7.062 9.523 1 96 115 MET A N 1
ATOM 869 C CA . MET A 1 115 ? -3.836 6.266 8.5 1 96 115 MET A CA 1
ATOM 870 C C . MET A 1 115 ? -2.479 5.773 8.992 1 96 115 MET A C 1
ATOM 872 O O . MET A 1 115 ? -2.131 4.605 8.805 1 96 115 MET A O 1
ATOM 876 N N . ALA A 1 116 ? -1.802 6.641 9.555 1 92.62 116 ALA A N 1
ATOM 877 C CA . ALA A 1 116 ? -0.478 6.312 10.086 1 92.62 116 ALA A CA 1
ATOM 878 C C . ALA A 1 116 ? -0.565 5.234 11.156 1 92.62 116 ALA A C 1
ATOM 880 O O . ALA A 1 116 ? 0.209 4.273 11.148 1 92.62 116 ALA A O 1
ATOM 881 N N . ARG A 1 117 ? -1.465 5.379 12.039 1 92.94 117 ARG A N 1
ATOM 882 C CA . ARG A 1 117 ? -1.634 4.441 13.148 1 92.94 117 ARG A CA 1
ATOM 883 C C . ARG A 1 117 ? -1.961 3.043 12.633 1 92.94 117 ARG A C 1
ATOM 885 O O . ARG A 1 117 ? -1.405 2.055 13.117 1 92.94 117 ARG A O 1
ATOM 892 N N . LEU A 1 118 ? -2.803 3.049 11.688 1 92.62 118 LEU A N 1
ATOM 893 C CA . LEU A 1 118 ? -3.289 1.773 11.172 1 92.62 118 LEU A CA 1
ATOM 894 C C . LEU A 1 118 ? -2.34 1.219 10.109 1 92.62 118 LEU A C 1
ATOM 896 O O . LEU A 1 118 ? -2.484 0.07 9.688 1 92.62 118 LEU A O 1
ATOM 900 N N . ARG A 1 119 ? -1.426 1.988 9.609 1 91.75 119 ARG A N 1
ATOM 901 C CA . ARG A 1 119 ? -0.556 1.637 8.492 1 91.75 119 ARG A CA 1
ATOM 902 C C . ARG A 1 119 ? -1.37 1.194 7.277 1 91.75 119 ARG A C 1
ATOM 904 O O . ARG A 1 119 ? -1.051 0.188 6.645 1 91.75 119 ARG A O 1
ATOM 911 N N . SER A 1 120 ? -2.424 1.869 7.152 1 95 120 SER A N 1
ATOM 912 C CA . SER A 1 120 ? -3.365 1.539 6.086 1 95 120 SER A CA 1
ATOM 913 C C . SER A 1 120 ? -3.059 2.32 4.816 1 95 120 SER A C 1
ATOM 915 O O . SER A 1 120 ? -2.75 3.514 4.871 1 95 120 SER A O 1
ATOM 917 N N . PRO A 1 121 ? -3.174 1.68 3.629 1 97.06 121 PRO A N 1
ATOM 918 C CA . PRO A 1 121 ? -2.945 2.41 2.379 1 97.06 121 PRO A CA 1
ATOM 919 C C . PRO A 1 121 ? -4.105 3.33 2.012 1 97.06 121 PRO A C 1
ATOM 921 O O . PRO A 1 121 ? -3.977 4.168 1.116 1 97.06 121 PRO A O 1
ATOM 924 N N . LEU A 1 122 ? -5.211 3.16 2.648 1 97.94 122 LEU A N 1
ATOM 925 C CA . LEU A 1 122 ? -6.391 3.977 2.383 1 97.94 122 LEU A CA 1
ATOM 926 C C . LEU A 1 122 ? -7.352 3.943 3.566 1 97.94 122 LEU A C 1
ATOM 928 O O . LEU A 1 122 ? -7.223 3.096 4.453 1 97.94 122 LEU A O 1
ATOM 932 N N . LEU A 1 123 ? -8.266 4.922 3.535 1 98 123 LEU A N 1
ATOM 933 C CA . LEU A 1 123 ? -9.328 4.961 4.539 1 98 123 LEU A CA 1
ATOM 934 C C . LEU A 1 123 ? -10.664 5.309 3.902 1 98 123 LEU A C 1
ATOM 936 O O . LEU A 1 123 ? -10.727 6.117 2.973 1 98 123 LEU A O 1
ATOM 940 N N . ALA A 1 124 ? -11.672 4.703 4.445 1 98.38 124 ALA A N 1
ATOM 941 C CA . ALA A 1 124 ? -13.031 5.098 4.078 1 98.38 124 ALA A CA 1
ATOM 942 C C . ALA A 1 124 ? -13.414 6.422 4.727 1 98.38 124 ALA A C 1
ATOM 944 O O . ALA A 1 124 ? -13.016 6.699 5.863 1 98.38 124 ALA A O 1
ATOM 945 N N . VAL A 1 125 ? -14.164 7.199 3.988 1 98.56 125 VAL A N 1
ATOM 946 C CA . VAL A 1 125 ? -14.75 8.43 4.508 1 98.56 125 VAL A CA 1
ATOM 947 C C . VAL A 1 125 ? -16.266 8.289 4.594 1 98.56 125 VAL A C 1
ATOM 949 O O . VAL A 1 125 ? -16.922 7.898 3.621 1 98.56 125 VAL A O 1
ATOM 952 N N . VAL A 1 126 ? -16.781 8.57 5.77 1 98.31 126 VAL A N 1
ATOM 953 C CA . VAL A 1 126 ? -18.219 8.461 5.957 1 98.31 126 VAL A CA 1
ATOM 954 C C . VAL A 1 126 ? -18.812 9.844 6.199 1 98.31 126 VAL A C 1
ATOM 956 O O . VAL A 1 126 ? -18.172 10.703 6.805 1 98.31 126 VAL A O 1
ATOM 959 N N . LYS A 1 127 ? -19.938 10.086 5.637 1 98 127 LYS A N 1
ATOM 960 C CA . LYS A 1 127 ? -20.75 11.281 5.828 1 98 127 LYS A CA 1
ATOM 961 C C . LYS A 1 127 ? -22.188 10.93 6.195 1 98 127 LYS A C 1
ATOM 963 O O . LYS A 1 127 ? -22.859 10.219 5.449 1 98 127 LYS A O 1
ATOM 968 N N . ASN A 1 128 ? -22.641 11.422 7.387 1 95.88 128 ASN A N 1
ATOM 969 C CA . ASN A 1 128 ? -23.984 11.133 7.871 1 95.88 128 ASN A CA 1
ATOM 970 C C . ASN A 1 128 ? -24.266 9.625 7.891 1 95.88 128 ASN A C 1
ATOM 972 O O . ASN A 1 128 ? -25.312 9.18 7.418 1 95.88 128 ASN A O 1
ATOM 976 N N . GLY A 1 129 ? -23.25 8.828 8.25 1 92.5 129 GLY A N 1
ATOM 977 C CA . GLY A 1 129 ? -23.406 7.398 8.445 1 92.5 129 GLY A CA 1
ATOM 978 C C . GLY A 1 129 ? -23.297 6.605 7.152 1 92.5 129 GLY A C 1
ATOM 979 O O . GLY A 1 129 ? -23.406 5.379 7.16 1 92.5 129 GLY A O 1
ATOM 980 N N . LYS A 1 130 ? -23.031 7.285 6.113 1 95.94 130 LYS A N 1
ATOM 981 C CA . LYS A 1 130 ? -22.938 6.613 4.82 1 95.94 130 LYS A CA 1
ATOM 982 C C . LYS A 1 130 ? -21.547 6.781 4.211 1 95.94 130 LYS A C 1
ATOM 984 O O . LYS A 1 130 ? -20.891 7.805 4.422 1 95.94 130 LYS A O 1
ATOM 989 N N . LEU A 1 131 ? -21.219 5.801 3.471 1 97.44 131 LEU A N 1
ATOM 990 C CA . LEU A 1 131 ? -19.938 5.863 2.779 1 97.44 131 LEU A CA 1
ATOM 991 C C . LEU A 1 131 ? -19.922 7.016 1.779 1 97.44 131 LEU A C 1
ATOM 993 O O . LEU A 1 131 ? -20.75 7.07 0.875 1 97.44 131 LEU A O 1
ATOM 997 N N . HIS A 1 132 ? -19.016 7.883 1.901 1 97.94 132 HIS A N 1
ATOM 998 C CA . HIS A 1 132 ? -18.891 9.062 1.046 1 97.94 132 HIS A CA 1
ATOM 999 C C . HIS A 1 132 ? -17.797 8.867 0.001 1 97.94 132 HIS A C 1
ATOM 1001 O O . HIS A 1 132 ? -17.906 9.391 -1.11 1 97.94 132 HIS A O 1
ATOM 1007 N N . GLY A 1 133 ? -16.75 8.18 0.32 1 98.12 133 GLY A N 1
ATOM 1008 C CA . GLY A 1 133 ? -15.625 7.938 -0.563 1 98.12 133 GLY A CA 1
ATOM 1009 C C . GLY A 1 133 ? -14.43 7.324 0.147 1 98.12 133 GLY A C 1
ATOM 1010 O O . GLY A 1 133 ? -14.578 6.727 1.214 1 98.12 133 GLY A O 1
ATOM 1011 N N . VAL A 1 134 ? -13.289 7.434 -0.497 1 98.56 134 VAL A N 1
ATOM 1012 C CA . VAL A 1 134 ? -12.055 6.855 0.027 1 98.56 134 VAL A CA 1
ATOM 1013 C C . VAL A 1 134 ? -10.914 7.848 -0.14 1 98.56 134 VAL A C 1
ATOM 1015 O O . VAL A 1 134 ? -10.898 8.641 -1.084 1 98.56 134 VAL A O 1
ATOM 1018 N N . ILE A 1 135 ? -10.031 7.875 0.782 1 98.44 135 ILE A N 1
ATOM 1019 C CA . ILE A 1 135 ? -8.781 8.617 0.686 1 98.44 135 ILE A CA 1
ATOM 1020 C C . ILE A 1 135 ? -7.602 7.648 0.688 1 98.44 135 ILE A C 1
ATOM 1022 O O . ILE A 1 135 ? -7.414 6.887 1.643 1 98.44 135 ILE A O 1
ATOM 1026 N N . THR A 1 136 ? -6.82 7.641 -0.377 1 98.44 136 THR A N 1
ATOM 1027 C CA . THR A 1 136 ? -5.582 6.875 -0.379 1 98.44 136 THR A CA 1
ATOM 1028 C C . THR A 1 136 ? -4.445 7.68 0.244 1 98.44 136 THR A C 1
ATOM 1030 O O . THR A 1 136 ? -4.535 8.906 0.357 1 98.44 136 THR A O 1
ATOM 1033 N N . ALA A 1 137 ? -3.406 6.961 0.567 1 97.94 137 ALA A N 1
ATOM 1034 C CA . ALA A 1 137 ? -2.26 7.617 1.188 1 97.94 137 ALA A CA 1
ATOM 1035 C C . ALA A 1 137 ? -1.646 8.648 0.246 1 97.94 137 ALA A C 1
ATOM 1037 O O . ALA A 1 137 ? -1.324 9.766 0.663 1 97.94 137 ALA A O 1
ATOM 1038 N N . SER A 1 138 ? -1.485 8.312 -0.979 1 97.44 138 SER A N 1
ATOM 1039 C CA . SER A 1 138 ? -0.883 9.242 -1.931 1 97.44 138 SER A CA 1
ATOM 1040 C C . SER A 1 138 ? -1.766 10.469 -2.141 1 97.44 138 SER A C 1
ATOM 1042 O O . SER A 1 138 ? -1.261 11.586 -2.299 1 97.44 138 SER A O 1
ATOM 1044 N N . ARG A 1 139 ? -3.021 10.25 -2.164 1 96.62 139 ARG A N 1
ATOM 1045 C CA . ARG A 1 139 ? -3.934 11.383 -2.299 1 96.62 139 ARG A CA 1
ATOM 1046 C C . ARG A 1 139 ? -3.863 12.297 -1.078 1 96.62 139 ARG A C 1
ATOM 1048 O O . ARG A 1 139 ? -3.889 13.516 -1.208 1 96.62 139 ARG A O 1
ATOM 1055 N N . LEU A 1 140 ? -3.867 11.688 0.076 1 96.31 140 LEU A N 1
ATOM 1056 C CA . LEU A 1 140 ? -3.721 12.461 1.303 1 96.31 140 LEU A CA 1
ATOM 1057 C C . LEU A 1 140 ? -2.447 13.297 1.267 1 96.31 140 LEU A C 1
ATOM 1059 O O . LEU A 1 140 ? -2.463 14.477 1.632 1 96.31 140 LEU A O 1
ATOM 1063 N N . LEU A 1 141 ? -1.359 12.695 0.846 1 95.25 141 LEU A N 1
ATOM 1064 C CA . LEU A 1 141 ? -0.092 13.406 0.745 1 95.25 141 LEU A CA 1
ATOM 1065 C C . LEU A 1 141 ? -0.206 14.578 -0.224 1 95.25 141 LEU A C 1
ATOM 1067 O O . LEU A 1 141 ? 0.353 15.648 0.023 1 95.25 141 LEU A O 1
ATOM 1071 N N . GLY A 1 142 ? -0.927 14.352 -1.348 1 94.5 142 GLY A N 1
ATOM 1072 C CA . GLY A 1 142 ? -1.169 15.438 -2.279 1 94.5 142 GLY A CA 1
ATOM 1073 C C . GLY A 1 142 ? -1.891 16.609 -1.649 1 94.5 142 GLY A C 1
ATOM 1074 O O . GLY A 1 142 ? -1.536 17.766 -1.893 1 94.5 142 GLY A O 1
ATOM 1075 N N . ALA A 1 143 ? -2.797 16.328 -0.836 1 92.38 143 ALA A N 1
ATOM 1076 C CA . ALA A 1 143 ? -3.576 17.359 -0.16 1 92.38 143 ALA A CA 1
ATOM 1077 C C . ALA A 1 143 ? -2.746 18.062 0.917 1 92.38 143 ALA A C 1
ATOM 1079 O O . ALA A 1 143 ? -2.861 19.266 1.113 1 92.38 143 ALA A O 1
ATOM 1080 N N . ALA A 1 144 ? -1.934 17.25 1.623 1 90 144 ALA A N 1
ATOM 1081 C CA . ALA A 1 144 ? -1.174 17.766 2.762 1 90 144 ALA A CA 1
ATOM 1082 C C . ALA A 1 144 ? 0.014 18.594 2.297 1 90 144 ALA A C 1
ATOM 1084 O O . ALA A 1 144 ? 0.499 19.469 3.031 1 90 144 ALA A O 1
ATOM 1085 N N . LEU A 1 145 ? 0.528 18.312 1.108 1 87.44 145 LEU A N 1
ATOM 1086 C CA . LEU A 1 145 ? 1.746 18.969 0.64 1 87.44 145 LEU A CA 1
ATOM 1087 C C . LEU A 1 145 ? 1.419 20.141 -0.287 1 87.44 145 LEU A C 1
ATOM 1089 O O . LEU A 1 145 ? 2.32 20.75 -0.853 1 87.44 145 LEU A O 1
ATOM 1093 N N . ARG A 1 146 ? 0.156 20.312 -0.579 1 75.5 146 ARG A N 1
ATOM 1094 C CA . ARG A 1 146 ? -0.216 21.453 -1.402 1 75.5 146 ARG A CA 1
ATOM 1095 C C . ARG A 1 146 ? 0.361 22.75 -0.834 1 75.5 146 ARG A C 1
ATOM 1097 O O . ARG A 1 146 ? 0.331 22.969 0.379 1 75.5 146 ARG A O 1
ATOM 1104 N N . PRO A 1 147 ? 1.15 23.484 -1.785 1 60.28 147 PRO A N 1
ATOM 1105 C CA . PRO A 1 147 ? 1.715 24.766 -1.354 1 60.28 147 PRO A CA 1
ATOM 1106 C C . PRO A 1 147 ? 0.659 25.703 -0.797 1 60.28 147 PRO A C 1
ATOM 1108 O O . PRO A 1 147 ? -0.517 25.609 -1.159 1 60.28 147 PRO A O 1
ATOM 1111 N N . MET B 1 1 ? 6.363 -16.781 -17.469 1 85 1 MET B N 1
ATOM 1112 C CA . MET B 1 1 ? 6.59 -15.367 -17.156 1 85 1 MET B CA 1
ATOM 1113 C C . MET B 1 1 ? 7.543 -15.219 -15.977 1 85 1 MET B C 1
ATOM 1115 O O . MET B 1 1 ? 7.469 -15.977 -15.008 1 85 1 MET B O 1
ATOM 1119 N N . ARG B 1 2 ? 8.555 -14.312 -16.219 1 93.06 2 ARG B N 1
ATOM 1120 C CA . ARG B 1 2 ? 9.547 -14.055 -15.172 1 93.06 2 ARG B CA 1
ATOM 1121 C C . ARG B 1 2 ? 9.422 -12.633 -14.641 1 93.06 2 ARG B C 1
ATOM 1123 O O . ARG B 1 2 ? 8.648 -11.828 -15.172 1 93.06 2 ARG B O 1
ATOM 1130 N N . ALA B 1 3 ? 10.125 -12.398 -13.555 1 96.38 3 ALA B N 1
ATOM 1131 C CA . ALA B 1 3 ? 10.086 -11.078 -12.93 1 96.38 3 ALA B CA 1
ATOM 1132 C C . ALA B 1 3 ? 10.398 -9.984 -13.945 1 96.38 3 ALA B C 1
ATOM 1134 O O . ALA B 1 3 ? 9.758 -8.93 -13.945 1 96.38 3 ALA B O 1
ATOM 1135 N N . GLU B 1 4 ? 11.328 -10.219 -14.836 1 97.5 4 GLU B N 1
ATOM 1136 C CA . GLU B 1 4 ? 11.734 -9.195 -15.797 1 97.5 4 GLU B CA 1
ATOM 1137 C C . GLU B 1 4 ? 10.602 -8.883 -16.766 1 97.5 4 GLU B C 1
ATOM 1139 O O . GLU B 1 4 ? 10.523 -7.777 -17.312 1 97.5 4 GLU B O 1
ATOM 1144 N N . ASP B 1 5 ? 9.719 -9.852 -17 1 96.12 5 ASP B N 1
ATOM 1145 C CA . ASP B 1 5 ? 8.602 -9.672 -17.922 1 96.12 5 ASP B CA 1
ATOM 1146 C C . ASP B 1 5 ? 7.508 -8.805 -17.281 1 96.12 5 ASP B C 1
ATOM 1148 O O . ASP B 1 5 ? 6.664 -8.242 -17.984 1 96.12 5 ASP B O 1
ATOM 1152 N N . ILE B 1 6 ? 7.523 -8.727 -15.969 1 96.31 6 ILE B N 1
ATOM 1153 C CA . ILE B 1 6 ? 6.488 -8.031 -15.211 1 96.31 6 ILE B CA 1
ATOM 1154 C C . ILE B 1 6 ? 6.98 -6.637 -14.828 1 96.31 6 ILE B C 1
ATOM 1156 O O . ILE B 1 6 ? 6.188 -5.695 -14.719 1 96.31 6 ILE B O 1
ATOM 1160 N N . ALA B 1 7 ? 8.219 -6.539 -14.633 1 98.12 7 ALA B N 1
ATOM 1161 C CA . ALA B 1 7 ? 8.828 -5.316 -14.109 1 98.12 7 ALA B CA 1
ATOM 1162 C C . ALA B 1 7 ? 8.555 -4.133 -15.031 1 98.12 7 ALA B C 1
ATOM 1164 O O . ALA B 1 7 ? 8.492 -4.289 -16.25 1 98.12 7 ALA B O 1
ATOM 1165 N N . GLU B 1 8 ? 8.375 -3.051 -14.43 1 98.06 8 GLU B N 1
ATOM 1166 C CA . GLU B 1 8 ? 8.164 -1.816 -15.18 1 98.06 8 GLU B CA 1
ATOM 1167 C C . GLU B 1 8 ? 9.062 -0.695 -14.664 1 98.06 8 GLU B C 1
ATOM 1169 O O . GLU B 1 8 ? 9.617 -0.797 -13.57 1 98.06 8 GLU B O 1
ATOM 1174 N N . GLU B 1 9 ? 9.172 0.341 -15.523 1 96.69 9 GLU B N 1
ATOM 1175 C CA . GLU B 1 9 ? 9.828 1.56 -15.07 1 96.69 9 GLU B CA 1
ATOM 1176 C C . GLU B 1 9 ? 9.062 2.205 -13.914 1 96.69 9 GLU B C 1
ATOM 1178 O O . GLU B 1 9 ? 7.832 2.26 -13.938 1 96.69 9 GLU B O 1
ATOM 1183 N N . TYR B 1 10 ? 9.797 2.666 -12.984 1 97.31 10 TYR B N 1
ATOM 1184 C CA . TYR B 1 10 ? 9.211 3.17 -11.742 1 97.31 10 TYR B CA 1
ATOM 1185 C C . TYR B 1 10 ? 10.055 4.301 -11.164 1 97.31 10 TYR B C 1
ATOM 1187 O O . TYR B 1 10 ? 11.289 4.258 -11.227 1 97.31 10 TYR B O 1
ATOM 1195 N N . PRO B 1 11 ? 9.367 5.348 -10.633 1 95 11 PRO B N 1
ATOM 1196 C CA . PRO B 1 11 ? 10.164 6.387 -9.977 1 95 11 PRO B CA 1
ATOM 1197 C C . PRO B 1 11 ? 11.031 5.84 -8.852 1 95 11 PRO B C 1
ATOM 1199 O O . PRO B 1 11 ? 10.578 5.008 -8.062 1 95 11 PRO B O 1
ATOM 1202 N N . VAL B 1 12 ? 12.258 6.238 -8.883 1 93 12 VAL B N 1
ATOM 1203 C CA . VAL B 1 12 ? 13.227 5.816 -7.875 1 93 12 VAL B CA 1
ATOM 1204 C C . VAL B 1 12 ? 13.805 7.043 -7.172 1 93 12 VAL B C 1
ATOM 1206 O O . VAL B 1 12 ? 14.055 8.07 -7.809 1 93 12 VAL B O 1
ATOM 1209 N N . ILE B 1 13 ? 13.867 6.914 -5.895 1 95.12 13 ILE B N 1
ATOM 1210 C CA . ILE B 1 13 ? 14.492 7.996 -5.137 1 95.12 13 ILE B CA 1
ATOM 1211 C C . ILE B 1 13 ? 15.75 7.48 -4.438 1 95.12 13 ILE B C 1
ATOM 1213 O O . ILE B 1 13 ? 15.812 6.309 -4.051 1 95.12 13 ILE B O 1
ATOM 1217 N N . SER B 1 14 ? 16.734 8.375 -4.309 1 96.06 14 SER B N 1
ATOM 1218 C CA . SER B 1 14 ? 17.969 8.023 -3.604 1 96.06 14 SER B CA 1
ATOM 1219 C C . SER B 1 14 ? 17.844 8.281 -2.105 1 96.06 14 SER B C 1
ATOM 1221 O O . SER B 1 14 ? 17 9.078 -1.676 1 96.06 14 SER B O 1
ATOM 1223 N N . ILE B 1 15 ? 18.703 7.57 -1.313 1 94.81 15 ILE B N 1
ATOM 1224 C CA . ILE B 1 15 ? 18.734 7.77 0.131 1 94.81 15 ILE B CA 1
ATOM 1225 C C . ILE B 1 15 ? 19.078 9.219 0.446 1 94.81 15 ILE B C 1
ATOM 1227 O O . ILE B 1 15 ? 18.719 9.7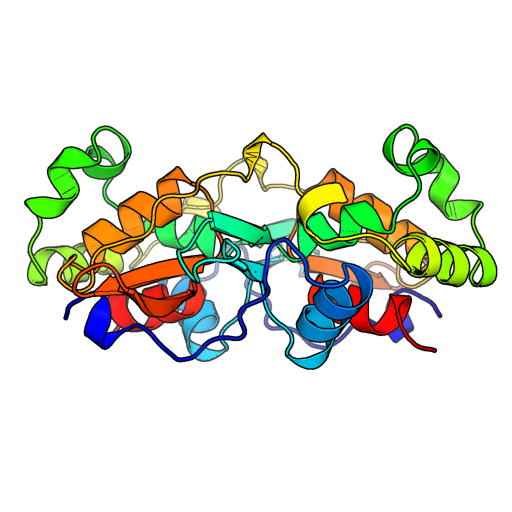42 1.504 1 94.81 15 ILE B O 1
ATOM 1231 N N . ASP B 1 16 ? 19.625 9.922 -0.519 1 95.06 16 ASP B N 1
ATOM 1232 C CA . ASP B 1 16 ? 20.094 11.289 -0.291 1 95.06 16 ASP B CA 1
ATOM 1233 C C . ASP B 1 16 ? 19.078 12.305 -0.82 1 95.06 16 ASP B C 1
ATOM 1235 O O . ASP B 1 16 ? 19.266 13.516 -0.668 1 95.06 16 ASP B O 1
ATOM 1239 N N . SER B 1 17 ? 18.062 11.812 -1.426 1 94.62 17 SER B N 1
ATOM 1240 C CA . SER B 1 17 ? 17.047 12.711 -1.963 1 94.62 17 SER B CA 1
ATOM 1241 C C . SER B 1 17 ? 16.312 13.461 -0.847 1 94.62 17 SER B C 1
ATOM 1243 O O . SER B 1 17 ? 16.328 13.023 0.308 1 94.62 17 SER B O 1
ATOM 1245 N N . ASP B 1 18 ? 15.781 14.562 -1.213 1 94.31 18 ASP B N 1
ATOM 1246 C CA . ASP B 1 18 ? 14.945 15.344 -0.302 1 94.31 18 ASP B CA 1
ATOM 1247 C C . ASP B 1 18 ? 13.664 14.594 0.043 1 94.31 18 ASP B C 1
ATOM 1249 O O . ASP B 1 18 ? 12.984 14.07 -0.845 1 94.31 18 ASP B O 1
ATOM 1253 N N . ALA B 1 19 ? 13.383 14.539 1.364 1 94.31 19 ALA B N 1
ATOM 1254 C CA . ALA B 1 19 ? 12.219 13.789 1.835 1 94.31 19 ALA B CA 1
ATOM 1255 C C . ALA B 1 19 ? 10.922 14.422 1.343 1 94.31 19 ALA B C 1
ATOM 1257 O O . ALA B 1 19 ? 9.953 13.719 1.045 1 94.31 19 ALA B O 1
ATOM 1258 N N . LEU B 1 20 ? 10.93 15.734 1.296 1 93.44 20 LEU B N 1
ATOM 1259 C CA . LEU B 1 20 ? 9.742 16.406 0.789 1 93.44 20 LEU B CA 1
ATOM 1260 C C . LEU B 1 20 ? 9.516 16.094 -0.684 1 93.44 20 LEU B C 1
ATOM 1262 O O . LEU B 1 20 ? 8.383 15.859 -1.107 1 93.44 20 LEU B O 1
ATOM 1266 N N . GLU B 1 21 ? 10.539 16.062 -1.403 1 92.25 21 GLU B N 1
ATOM 1267 C CA . GLU B 1 21 ? 10.43 15.695 -2.812 1 92.25 21 GLU B CA 1
ATOM 1268 C C . GLU B 1 21 ? 9.93 14.266 -2.975 1 92.25 21 GLU B C 1
ATOM 1270 O O . GLU B 1 21 ? 9.164 13.969 -3.893 1 92.25 21 GLU B O 1
ATOM 1275 N N . ALA B 1 22 ? 10.422 13.414 -2.121 1 93.94 22 ALA B N 1
ATOM 1276 C CA . ALA B 1 22 ? 9.938 12.031 -2.137 1 93.94 22 ALA B CA 1
ATOM 1277 C C . ALA B 1 22 ? 8.43 11.977 -1.906 1 93.94 22 ALA B C 1
ATOM 1279 O O . ALA B 1 22 ? 7.711 11.297 -2.637 1 93.94 22 ALA B O 1
ATOM 1280 N N . ALA B 1 23 ? 7.973 12.711 -0.932 1 95.06 23 ALA B N 1
ATOM 1281 C CA . ALA B 1 23 ? 6.547 12.758 -0.629 1 95.06 23 ALA B CA 1
ATOM 1282 C C . ALA B 1 23 ? 5.754 13.32 -1.806 1 95.06 23 ALA B C 1
ATOM 1284 O O . ALA B 1 23 ? 4.68 12.805 -2.139 1 95.06 23 ALA B O 1
ATOM 1285 N N . ARG B 1 24 ? 6.305 14.312 -2.477 1 94.38 24 ARG B N 1
ATOM 1286 C CA . ARG B 1 24 ? 5.641 14.922 -3.625 1 94.38 24 ARG B CA 1
ATOM 1287 C C . ARG B 1 24 ? 5.559 13.938 -4.793 1 94.38 24 ARG B C 1
ATOM 1289 O O . ARG B 1 24 ? 4.559 13.898 -5.508 1 94.38 24 ARG B O 1
ATOM 1296 N N . THR B 1 25 ? 6.594 13.227 -4.953 1 95.44 25 THR B N 1
ATOM 1297 C CA . THR B 1 25 ? 6.602 12.219 -6.008 1 95.44 25 THR B CA 1
ATOM 1298 C C . THR B 1 25 ? 5.5 11.188 -5.781 1 95.44 25 THR B C 1
ATOM 1300 O O . THR B 1 25 ? 4.777 10.828 -6.715 1 95.44 25 THR B O 1
ATOM 1303 N N . LEU B 1 26 ? 5.359 10.734 -4.527 1 96.38 26 LEU B N 1
ATOM 1304 C CA . LEU B 1 26 ? 4.289 9.812 -4.172 1 96.38 26 LEU B CA 1
ATOM 1305 C C . LEU B 1 26 ? 2.926 10.398 -4.516 1 96.38 26 LEU B C 1
ATOM 1307 O O . LEU B 1 26 ? 2.088 9.719 -5.121 1 96.38 26 LEU B O 1
ATOM 1311 N N . ALA B 1 27 ? 2.77 11.57 -4.176 1 95.75 27 ALA B N 1
ATOM 1312 C CA . ALA B 1 27 ? 1.49 12.25 -4.367 1 95.75 27 ALA B CA 1
ATOM 1313 C C . ALA B 1 27 ? 1.194 12.453 -5.848 1 95.75 27 ALA B C 1
ATOM 1315 O O . ALA B 1 27 ? 0.1 12.141 -6.32 1 95.75 27 ALA B O 1
ATOM 1316 N N . GLU B 1 28 ? 2.158 12.961 -6.551 1 95.88 28 GLU B N 1
ATOM 1317 C CA . GLU B 1 28 ? 2.002 13.32 -7.953 1 95.88 28 GLU B CA 1
ATOM 1318 C C . GLU B 1 28 ? 1.666 12.094 -8.805 1 95.88 28 GLU B C 1
ATOM 1320 O O . GLU B 1 28 ? 0.83 12.172 -9.711 1 95.88 28 GLU B O 1
ATOM 1325 N N . HIS B 1 29 ? 2.223 11.031 -8.477 1 96.5 29 HIS B N 1
ATOM 1326 C CA . HIS B 1 29 ? 2.068 9.852 -9.328 1 96.5 29 HIS B CA 1
ATOM 1327 C C . HIS B 1 29 ? 1.123 8.836 -8.695 1 96.5 29 HIS B C 1
ATOM 1329 O O . HIS B 1 29 ? 0.918 7.75 -9.234 1 96.5 29 HIS B O 1
ATOM 1335 N N . ARG B 1 30 ? 0.594 9.078 -7.562 1 96.62 30 ARG B N 1
ATOM 1336 C CA . ARG B 1 30 ? -0.36 8.234 -6.848 1 96.62 30 ARG B CA 1
ATOM 1337 C C . ARG B 1 30 ? 0.205 6.832 -6.625 1 96.62 30 ARG B C 1
ATOM 1339 O O . ARG B 1 30 ? -0.454 5.836 -6.926 1 96.62 30 ARG B O 1
ATOM 1346 N N . LEU B 1 31 ? 1.401 6.84 -6.121 1 97.81 31 LEU B N 1
ATOM 1347 C CA . LEU B 1 31 ? 2.117 5.578 -5.969 1 97.81 31 LEU B CA 1
ATOM 1348 C C . LEU B 1 31 ? 1.824 4.945 -4.613 1 97.81 31 LEU B C 1
ATOM 1350 O O . LEU B 1 31 ? 1.65 5.652 -3.619 1 97.81 31 LEU B O 1
ATOM 1354 N N . PRO B 1 32 ? 1.832 3.605 -4.551 1 97.88 32 PRO B N 1
ATOM 1355 C CA . PRO B 1 32 ? 1.657 2.926 -3.266 1 97.88 32 PRO B CA 1
ATOM 1356 C C . PRO B 1 32 ? 2.902 2.998 -2.385 1 97.88 32 PRO B C 1
ATOM 1358 O O . PRO B 1 32 ? 2.826 2.746 -1.18 1 97.88 32 PRO B O 1
ATOM 1361 N N . GLY B 1 33 ? 3.971 3.305 -2.928 1 97 33 GLY B N 1
ATOM 1362 C CA . GLY B 1 33 ? 5.27 3.412 -2.287 1 97 33 GLY B CA 1
ATOM 1363 C C . GLY B 1 33 ? 6.379 3.795 -3.248 1 97 33 GLY B C 1
ATOM 1364 O O . GLY B 1 33 ? 6.148 3.924 -4.453 1 97 33 GLY B O 1
ATOM 1365 N N . LEU B 1 34 ? 7.559 3.986 -2.654 1 97.06 34 LEU B N 1
ATOM 1366 C CA . LEU B 1 34 ? 8.734 4.34 -3.447 1 97.06 34 LEU B CA 1
ATOM 1367 C C . LEU B 1 34 ? 9.859 3.332 -3.23 1 97.06 34 LEU B C 1
ATOM 1369 O O . LEU B 1 34 ? 10.008 2.797 -2.131 1 97.06 34 LEU B O 1
ATOM 1373 N N . LEU B 1 35 ? 10.555 3.115 -4.297 1 97.44 35 LEU B N 1
ATOM 1374 C CA . LEU B 1 35 ? 11.836 2.422 -4.176 1 97.44 35 LEU B CA 1
ATOM 1375 C C . LEU B 1 35 ? 12.953 3.395 -3.816 1 97.44 35 LEU B C 1
ATOM 1377 O O . LEU B 1 35 ? 13.117 4.426 -4.473 1 97.44 35 LEU B O 1
ATOM 1381 N N . VAL B 1 36 ? 13.633 3.084 -2.768 1 97.25 36 VAL B N 1
ATOM 1382 C CA . VAL B 1 36 ? 14.781 3.875 -2.342 1 97.25 36 VAL B CA 1
ATOM 1383 C C . VAL B 1 36 ? 16.078 3.152 -2.717 1 97.25 36 VAL B C 1
ATOM 1385 O O . VAL B 1 36 ? 16.219 1.957 -2.455 1 97.25 36 VAL B O 1
ATOM 1388 N N . THR B 1 37 ? 16.938 3.863 -3.332 1 96.88 37 THR B N 1
ATOM 1389 C CA . THR B 1 37 ? 18.219 3.277 -3.713 1 96.88 37 THR B CA 1
ATOM 1390 C C . THR B 1 37 ? 19.359 3.898 -2.91 1 96.88 37 THR B C 1
ATOM 1392 O O . THR B 1 37 ? 19.219 4.984 -2.346 1 96.88 37 THR B O 1
ATOM 1395 N N . LYS B 1 38 ? 20.484 3.145 -2.799 1 95.19 38 LYS B N 1
ATOM 1396 C CA . LYS B 1 38 ? 21.75 3.738 -2.348 1 95.19 38 LYS B CA 1
ATOM 1397 C C . LYS B 1 38 ? 22.281 4.738 -3.369 1 95.19 38 LYS B C 1
ATOM 1399 O O . LYS B 1 38 ? 21.734 4.855 -4.473 1 95.19 38 LYS B O 1
ATOM 1404 N N . LYS B 1 39 ? 23.312 5.414 -2.947 1 92.31 39 LYS B N 1
ATOM 1405 C CA . LYS B 1 39 ? 23.969 6.355 -3.861 1 92.31 39 LYS B CA 1
ATOM 1406 C C . LYS B 1 39 ? 24.484 5.645 -5.102 1 92.31 39 LYS B C 1
ATOM 1408 O O . LYS B 1 39 ? 24.5 6.219 -6.1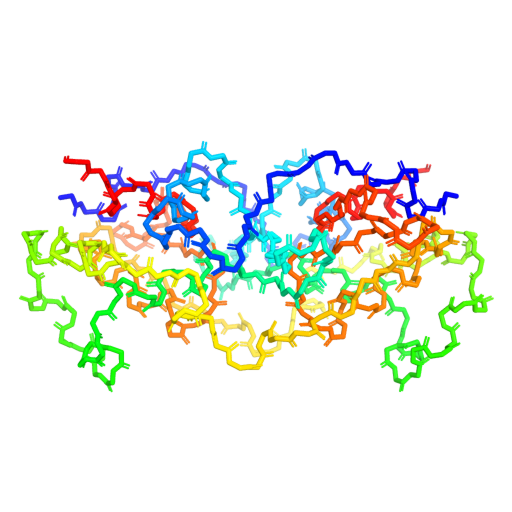95 1 92.31 39 LYS B O 1
ATOM 1413 N N . THR B 1 40 ? 24.828 4.383 -4.992 1 91.56 40 THR B N 1
ATOM 1414 C CA . THR B 1 40 ? 25.391 3.59 -6.078 1 91.56 40 THR B CA 1
ATOM 1415 C C . THR B 1 40 ? 24.297 3.195 -7.082 1 91.56 40 THR B C 1
ATOM 1417 O O . THR B 1 40 ? 24.609 2.727 -8.18 1 91.56 40 THR B O 1
ATOM 1420 N N . GLY B 1 41 ? 23.016 3.307 -6.688 1 92.69 41 GLY B N 1
ATOM 1421 C CA . GLY B 1 41 ? 21.906 2.918 -7.562 1 92.69 41 GLY B CA 1
ATOM 1422 C C . GLY B 1 41 ? 21.312 1.572 -7.203 1 92.69 41 GLY B C 1
ATOM 1423 O O . GLY B 1 41 ? 20.281 1.176 -7.758 1 92.69 41 GLY B O 1
ATOM 1424 N N . SER B 1 42 ? 21.906 0.911 -6.285 1 94.56 42 SER B N 1
ATOM 1425 C CA . SER B 1 42 ? 21.391 -0.395 -5.883 1 94.56 42 SER B CA 1
ATOM 1426 C C . SER B 1 42 ? 20.172 -0.254 -4.984 1 94.56 42 SER B C 1
ATOM 1428 O O . SER B 1 42 ? 20.109 0.649 -4.148 1 94.56 42 SER B O 1
ATOM 1430 N N . PRO B 1 43 ? 19.266 -1.2 -5.227 1 96 43 PRO B N 1
ATOM 1431 C CA . PRO B 1 43 ? 18.094 -1.146 -4.352 1 96 43 PRO B CA 1
ATOM 1432 C C . PRO B 1 43 ? 18.469 -1.193 -2.869 1 96 43 PRO B C 1
ATOM 1434 O O . PRO B 1 43 ? 19.391 -1.905 -2.484 1 96 43 PRO B O 1
ATOM 1437 N N . TYR B 1 44 ? 17.75 -0.415 -2.059 1 95.69 44 TYR B N 1
ATOM 1438 C CA . TYR B 1 44 ? 18.078 -0.295 -0.644 1 95.69 44 TYR B CA 1
ATOM 1439 C C . TYR B 1 44 ? 16.859 -0.537 0.23 1 95.69 44 TYR B C 1
ATOM 1441 O O . TYR B 1 44 ? 16.906 -1.319 1.182 1 95.69 44 TYR B O 1
ATOM 1449 N N . ALA B 1 45 ? 15.711 0.138 -0.05 1 95.94 45 ALA B N 1
ATOM 1450 C CA . ALA B 1 45 ? 14.523 0.048 0.792 1 95.94 45 ALA B CA 1
ATOM 1451 C C . ALA B 1 45 ? 13.258 0.313 -0.018 1 95.94 45 ALA B C 1
ATOM 1453 O O . ALA B 1 45 ? 13.32 0.831 -1.136 1 95.94 45 ALA B O 1
ATOM 1454 N N . VAL B 1 46 ? 12.195 -0.143 0.472 1 95.5 46 VAL B N 1
ATOM 1455 C CA . VAL B 1 46 ? 10.875 0.239 -0.009 1 95.5 46 VAL B CA 1
ATOM 1456 C C . VAL B 1 46 ? 10.18 1.121 1.027 1 95.5 46 VAL B C 1
ATOM 1458 O O . VAL B 1 46 ? 10.156 0.791 2.215 1 95.5 46 VAL B O 1
ATOM 1461 N N . LEU B 1 47 ? 9.727 2.221 0.611 1 94.88 47 LEU B N 1
ATOM 1462 C CA . LEU B 1 47 ? 9.047 3.188 1.467 1 94.88 47 LEU B CA 1
ATOM 1463 C C . LEU B 1 47 ? 7.57 3.281 1.109 1 94.88 47 LEU B C 1
ATOM 1465 O O . LEU B 1 47 ? 7.203 3.955 0.144 1 94.88 47 LEU B O 1
ATOM 1469 N N . PRO B 1 48 ? 6.703 2.627 1.872 1 95.88 48 PRO B N 1
ATOM 1470 C CA . PRO B 1 48 ? 5.266 2.695 1.601 1 95.88 48 PRO B CA 1
ATOM 1471 C C . PRO B 1 48 ? 4.699 4.102 1.783 1 95.88 48 PRO B C 1
ATOM 1473 O O . PRO B 1 48 ? 5.156 4.848 2.652 1 95.88 48 PRO B O 1
ATOM 1476 N N . ALA B 1 49 ? 3.695 4.422 1.001 1 96.75 49 ALA B N 1
ATOM 1477 C CA . ALA B 1 49 ? 3.064 5.734 1.104 1 96.75 49 ALA B CA 1
ATOM 1478 C C . ALA B 1 49 ? 2.521 5.977 2.51 1 96.75 49 ALA B C 1
ATOM 1480 O O . ALA B 1 49 ? 2.629 7.082 3.043 1 96.75 49 ALA B O 1
ATOM 1481 N N . SER B 1 50 ? 1.953 4.945 3.102 1 95.31 50 SER B N 1
ATOM 1482 C CA . SER B 1 50 ? 1.407 5.086 4.449 1 95.31 50 SER B CA 1
ATOM 1483 C C . SER B 1 50 ? 2.498 5.445 5.453 1 95.31 50 SER B C 1
ATOM 1485 O O . SER B 1 50 ? 2.234 6.129 6.445 1 95.31 50 SER B O 1
ATOM 1487 N N . GLN B 1 51 ? 3.697 4.977 5.215 1 93.56 51 GLN B N 1
ATOM 1488 C CA . GLN B 1 51 ? 4.82 5.336 6.07 1 93.56 51 GLN B CA 1
ATOM 1489 C C . GLN B 1 51 ? 5.184 6.809 5.914 1 93.56 51 GLN B C 1
ATOM 1491 O O . GLN B 1 51 ? 5.547 7.473 6.887 1 93.56 51 GLN B O 1
ATOM 1496 N N . VAL B 1 52 ? 5.168 7.285 4.734 1 94.38 52 VAL B N 1
ATOM 1497 C CA . VAL B 1 52 ? 5.457 8.695 4.492 1 94.38 52 VAL B CA 1
ATOM 1498 C C . VAL B 1 52 ? 4.406 9.562 5.176 1 94.38 52 VAL B C 1
ATOM 1500 O O . VAL B 1 52 ? 4.723 10.633 5.707 1 94.38 52 VAL B O 1
ATOM 1503 N N . VAL B 1 53 ? 3.156 9.117 5.195 1 94.88 53 VAL B N 1
ATOM 1504 C CA . VAL B 1 53 ? 2.105 9.82 5.926 1 94.88 53 VAL B CA 1
ATOM 1505 C C . VAL B 1 53 ? 2.496 9.945 7.398 1 94.88 53 VAL B C 1
ATOM 1507 O O . VAL B 1 53 ? 2.301 11 8.008 1 94.88 53 VAL B O 1
ATOM 1510 N N . ARG B 1 54 ? 3.057 8.953 7.898 1 92.62 54 ARG B N 1
ATOM 1511 C CA . ARG B 1 54 ?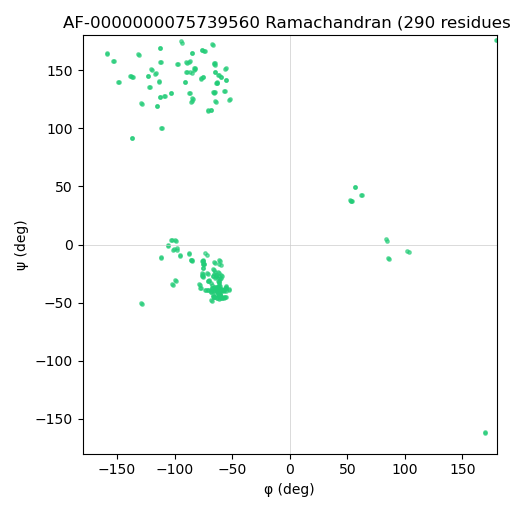 3.471 8.961 9.297 1 92.62 54 ARG B CA 1
ATOM 1512 C C . ARG B 1 54 ? 4.504 10.055 9.555 1 92.62 54 ARG B C 1
ATOM 1514 O O . ARG B 1 54 ? 4.551 10.625 10.648 1 92.62 54 ARG B O 1
ATOM 1521 N N . PHE B 1 55 ? 5.234 10.359 8.555 1 91.06 55 PHE B N 1
ATOM 1522 C CA . PHE B 1 55 ? 6.297 11.352 8.711 1 91.06 55 PHE B CA 1
ATOM 1523 C C . PHE B 1 55 ? 5.711 12.75 8.875 1 91.06 55 PHE B C 1
ATOM 1525 O O . PHE B 1 55 ? 6.344 13.625 9.461 1 91.06 55 PHE B O 1
ATOM 1532 N N . ILE B 1 56 ? 4.555 12.969 8.375 1 89 56 ILE B N 1
ATOM 1533 C CA . ILE B 1 56 ? 4.035 14.336 8.398 1 89 56 ILE B CA 1
ATOM 1534 C C . ILE B 1 56 ? 3.145 14.523 9.625 1 89 56 ILE B C 1
ATOM 1536 O O . ILE B 1 56 ? 2.717 15.648 9.914 1 89 56 ILE B O 1
ATOM 1540 N N . VAL B 1 57 ? 2.828 13.445 10.32 1 91.31 57 VAL B N 1
ATOM 1541 C CA . VAL B 1 57 ? 2.055 13.531 11.555 1 91.31 57 VAL B CA 1
ATOM 1542 C C . VAL B 1 57 ? 2.988 13.812 12.734 1 91.31 57 VAL B C 1
ATOM 1544 O O . VAL B 1 57 ? 3.934 13.062 12.977 1 91.31 57 VAL B O 1
ATOM 1547 N N . PRO B 1 58 ? 2.727 14.836 13.422 1 88.75 58 PRO B N 1
ATOM 1548 C CA . PRO B 1 58 ? 3.58 15.102 14.578 1 88.75 58 PRO B CA 1
ATOM 1549 C C . PRO B 1 58 ? 3.619 13.938 15.562 1 88.75 58 PRO B C 1
ATOM 1551 O O . PRO B 1 58 ? 2.625 13.227 15.727 1 88.75 58 PRO B O 1
ATOM 1554 N N . ARG B 1 59 ? 4.73 13.852 16.234 1 88.81 59 ARG B N 1
ATOM 1555 C CA . ARG B 1 59 ? 4.953 12.734 17.141 1 88.81 59 ARG B CA 1
ATOM 1556 C C . ARG B 1 59 ? 3.928 12.734 18.281 1 88.81 59 ARG B C 1
ATOM 1558 O O . ARG B 1 59 ? 3.447 11.672 18.688 1 88.81 59 ARG B O 1
ATOM 1565 N N . TYR B 1 60 ? 3.672 13.898 18.734 1 88.88 60 TYR B N 1
ATOM 1566 C CA . TYR B 1 60 ? 2.746 13.969 19.859 1 88.88 60 TYR B CA 1
ATOM 1567 C C . TYR B 1 60 ? 1.354 13.5 19.453 1 88.88 60 TYR B C 1
ATOM 1569 O O . TYR B 1 60 ? 0.61 12.953 20.266 1 88.88 60 TYR B O 1
ATOM 1577 N N . VAL B 1 61 ? 1.012 13.672 18.203 1 91.69 61 VAL B N 1
ATOM 1578 C CA . VAL B 1 61 ? -0.266 13.188 17.688 1 91.69 61 VAL B CA 1
ATOM 1579 C C . VAL B 1 61 ? -0.198 11.672 17.469 1 91.69 61 VAL B C 1
ATOM 1581 O O . VAL B 1 61 ? -1.182 10.969 17.703 1 91.69 61 VAL B O 1
ATOM 1584 N N . GLN B 1 62 ? 0.972 11.195 17.016 1 89.94 62 GLN B N 1
ATOM 1585 C CA . GLN B 1 62 ? 1.16 9.758 16.875 1 89.94 62 GLN B CA 1
ATOM 1586 C C . GLN B 1 62 ? 1.029 9.047 18.219 1 89.94 62 GLN B C 1
ATOM 1588 O O . GLN B 1 62 ? 0.468 7.953 18.297 1 89.94 62 GLN B O 1
ATOM 1593 N N . ASP B 1 63 ? 1.477 9.703 19.266 1 91.75 63 ASP B N 1
ATOM 1594 C CA . ASP B 1 63 ? 1.445 9.125 20.609 1 91.75 63 ASP B CA 1
ATOM 1595 C C . ASP B 1 63 ? 0.044 9.211 21.219 1 91.75 63 ASP B C 1
ATOM 1597 O O . ASP B 1 63 ? -0.349 8.352 22 1 91.75 63 ASP B O 1
ATOM 1601 N N . ASP B 1 64 ? -0.635 10.312 20.859 1 91.56 64 ASP B N 1
ATOM 1602 C CA . ASP B 1 64 ? -2.002 10.523 21.328 1 91.56 64 ASP B CA 1
ATOM 1603 C C . ASP B 1 64 ? -2.887 11.047 20.188 1 91.56 64 ASP B C 1
ATOM 1605 O O . ASP B 1 64 ? -3.055 12.258 20.031 1 91.56 64 ASP B O 1
ATOM 1609 N N . PRO B 1 65 ? -3.498 10.164 19.516 1 85.62 65 PRO B N 1
ATOM 1610 C CA . PRO B 1 65 ? -4.285 10.547 18.344 1 85.62 65 PRO B CA 1
ATOM 1611 C C . PRO B 1 65 ? -5.438 11.484 18.688 1 85.62 65 PRO B C 1
ATOM 1613 O O . PRO B 1 65 ? -5.977 12.156 17.797 1 85.62 65 PRO B O 1
ATOM 1616 N N . SER B 1 66 ? -5.898 11.453 19.891 1 86.69 66 SER B N 1
ATOM 1617 C CA . SER B 1 66 ? -6.988 12.336 20.297 1 86.69 66 SER B CA 1
ATOM 1618 C C . SER B 1 66 ? -6.598 13.805 20.141 1 86.69 66 SER B C 1
ATOM 1620 O O . SER B 1 66 ? -7.465 14.68 20.109 1 86.69 66 SER B O 1
ATOM 1622 N N . LEU B 1 67 ? -5.285 14.094 19.953 1 88.94 67 LEU B N 1
ATOM 1623 C CA . LEU B 1 67 ? -4.785 15.453 19.828 1 88.94 67 LEU B CA 1
ATOM 1624 C C . LEU B 1 67 ? -4.84 15.922 18.375 1 88.94 67 LEU B C 1
ATOM 1626 O O . LEU B 1 67 ? -4.598 17.094 18.078 1 88.94 67 LEU B O 1
ATOM 1630 N N . ALA B 1 68 ? -5.133 15.078 17.484 1 87.06 68 ALA B N 1
ATOM 1631 C CA . ALA B 1 68 ? -5.184 15.422 16.062 1 87.06 68 ALA B CA 1
ATOM 1632 C C . ALA B 1 68 ? -6.258 16.484 15.797 1 87.06 68 ALA B C 1
ATOM 1634 O O . ALA B 1 68 ? -6.059 17.375 14.977 1 87.06 68 ALA B O 1
ATOM 1635 N N . GLY B 1 69 ? -7.34 16.281 16.484 1 81.31 69 GLY B N 1
ATOM 1636 C CA . GLY B 1 69 ? -8.469 17.172 16.281 1 81.31 69 GLY B CA 1
ATOM 1637 C C . GLY B 1 69 ? -8.188 18.609 16.719 1 81.31 69 GLY B C 1
ATOM 1638 O O . GLY B 1 69 ? -8.914 19.531 16.359 1 81.31 69 GLY B O 1
ATOM 1639 N N . VAL B 1 70 ? -7.102 18.719 17.5 1 79.06 70 VAL B N 1
ATOM 1640 C CA . VAL B 1 70 ? -6.777 20.047 18.016 1 79.06 70 VAL B CA 1
ATOM 1641 C C . VAL B 1 70 ? -5.945 20.812 17 1 79.06 70 VAL B C 1
ATOM 1643 O O . VAL B 1 70 ? -5.844 22.047 17.078 1 79.06 70 VAL B O 1
ATOM 1646 N N . LEU B 1 71 ? -5.5 20.062 16.094 1 77.31 71 LEU B N 1
ATOM 1647 C CA . LEU B 1 71 ? -4.656 20.703 15.094 1 77.31 71 LEU B CA 1
ATOM 1648 C C . LEU B 1 71 ? -5.492 21.266 13.953 1 77.31 71 LEU B C 1
ATOM 1650 O O . LEU B 1 71 ? -6.48 20.656 13.539 1 77.31 71 LEU B O 1
ATOM 1654 N N . ASN B 1 72 ? -5.215 22.516 13.648 1 71.12 72 ASN B N 1
ATOM 1655 C CA . ASN B 1 72 ? -5.926 23.172 12.555 1 71.12 72 ASN B CA 1
ATOM 1656 C C . ASN B 1 72 ? -5.156 23.047 11.242 1 71.12 72 ASN B C 1
ATOM 1658 O O . ASN B 1 72 ? -4.078 22.453 11.195 1 71.12 72 ASN B O 1
ATOM 1662 N N . GLU B 1 73 ? -5.758 23.484 10.156 1 67.88 73 GLU B N 1
ATOM 1663 C CA . GLU B 1 73 ? -5.227 23.359 8.805 1 67.88 73 GLU B CA 1
ATOM 1664 C C . GLU B 1 73 ? -3.834 23.969 8.695 1 67.88 73 GLU B C 1
ATOM 1666 O O . GLU B 1 73 ? -2.959 23.422 8.023 1 67.88 73 GLU B O 1
ATOM 1671 N N . SER B 1 74 ? -3.66 25.062 9.336 1 67.88 74 SER B N 1
ATOM 1672 C CA . SER B 1 74 ? -2.369 25.734 9.297 1 67.88 74 SER B CA 1
ATOM 1673 C C . SER B 1 74 ? -1.268 24.859 9.891 1 67.88 74 SER B C 1
ATOM 1675 O O . SER B 1 74 ? -0.133 24.875 9.406 1 67.88 74 SER B O 1
ATOM 1677 N N . MET B 1 75 ? -1.677 24.109 10.828 1 69.38 75 MET B N 1
ATOM 1678 C CA . MET B 1 75 ? -0.705 23.234 11.484 1 69.38 75 MET B CA 1
ATOM 1679 C C . MET B 1 75 ? -0.373 22.031 10.602 1 69.38 75 MET B C 1
ATOM 1681 O O . MET B 1 75 ? 0.755 21.531 10.625 1 69.38 75 MET B O 1
ATOM 1685 N N . ALA B 1 76 ? -1.317 21.703 9.773 1 65.44 76 ALA B N 1
ATOM 1686 C CA . ALA B 1 76 ? -1.053 20.625 8.82 1 65.44 76 ALA B CA 1
ATOM 1687 C C . ALA B 1 76 ? 0.036 21.031 7.832 1 65.44 76 ALA B C 1
ATOM 1689 O O . ALA B 1 76 ? 0.917 20.234 7.508 1 65.44 76 ALA B O 1
ATOM 1690 N N . ASP B 1 77 ? -0.095 22.234 7.348 1 70.25 77 ASP B N 1
ATOM 1691 C CA . ASP B 1 77 ? 0.921 22.766 6.449 1 70.25 77 ASP B CA 1
ATOM 1692 C C . ASP B 1 77 ? 2.305 22.719 7.094 1 70.25 77 ASP B C 1
ATOM 1694 O O . ASP B 1 77 ? 3.291 22.391 6.434 1 70.25 77 ASP B O 1
ATOM 1698 N N . ARG B 1 78 ? 2.275 22.969 8.305 1 74.19 78 ARG B N 1
ATOM 1699 C CA . ARG B 1 78 ? 3.535 22.984 9.039 1 74.19 78 ARG B CA 1
ATOM 1700 C C . ARG B 1 78 ? 4.105 21.578 9.18 1 74.19 78 ARG B C 1
ATOM 1702 O O . ARG B 1 78 ? 5.328 21.406 9.211 1 74.19 78 ARG B O 1
ATOM 1709 N N . CYS B 1 79 ? 3.23 20.672 9.234 1 77 79 CYS B N 1
ATOM 1710 C CA . CYS B 1 79 ? 3.682 19.281 9.383 1 77 79 CYS B CA 1
ATOM 1711 C C . CYS B 1 79 ? 4.41 18.812 8.133 1 77 79 CYS B C 1
ATOM 1713 O O . CYS B 1 79 ? 5.453 18.156 8.234 1 77 79 CYS B O 1
ATOM 1715 N N . ALA B 1 80 ? 3.9 19.266 7.031 1 76.31 80 ALA B N 1
ATOM 1716 C CA . ALA B 1 80 ? 4.559 18.891 5.781 1 76.31 80 ALA B CA 1
ATOM 1717 C C . ALA B 1 80 ? 5.902 19.609 5.641 1 76.31 80 ALA B C 1
ATOM 1719 O O . ALA B 1 80 ? 6.852 19.047 5.086 1 76.31 80 ALA B O 1
ATOM 1720 N N . GLU B 1 81 ? 5.969 20.719 6.145 1 79.25 81 GLU B N 1
ATOM 1721 C CA . GLU B 1 81 ? 7.188 21.516 6.098 1 79.25 81 GLU B CA 1
ATOM 1722 C C . GLU B 1 81 ? 8.305 20.859 6.906 1 79.25 81 GLU B C 1
ATOM 1724 O O . GLU B 1 81 ? 9.492 21.109 6.652 1 79.25 81 GLU B O 1
ATOM 1729 N N . LYS B 1 82 ? 7.852 20.047 7.793 1 81.44 82 LYS B N 1
ATOM 1730 C CA . LYS B 1 82 ? 8.844 19.375 8.625 1 81.44 82 LYS B CA 1
ATOM 1731 C C . LYS B 1 82 ? 9.727 18.438 7.789 1 81.44 82 LYS B C 1
ATOM 1733 O O . LYS B 1 82 ? 10.836 18.109 8.195 1 81.44 82 LYS B O 1
ATOM 1738 N N . LEU B 1 83 ? 9.188 18.031 6.695 1 85.75 83 LEU B N 1
ATOM 1739 C CA . LEU B 1 83 ? 9.969 17.172 5.809 1 85.75 83 LEU B CA 1
ATOM 1740 C C . LEU B 1 83 ? 11 17.984 5.035 1 85.75 83 LEU B C 1
ATOM 1742 O O . LEU B 1 83 ? 11.945 17.422 4.473 1 85.75 83 LEU B O 1
ATOM 1746 N N . ARG B 1 84 ? 10.781 19.25 5.09 1 84.25 84 ARG B N 1
ATOM 1747 C CA . ARG B 1 84 ? 11.688 20.109 4.328 1 84.25 84 ARG B CA 1
ATOM 1748 C C . ARG B 1 84 ? 13.102 20.031 4.887 1 84.25 84 ARG B C 1
ATOM 1750 O O . ARG B 1 84 ? 13.297 20.125 6.102 1 84.25 84 ARG B O 1
ATOM 1757 N N . GLY B 1 85 ? 14.062 19.828 3.998 1 87.19 85 GLY B N 1
ATOM 1758 C CA . GLY B 1 85 ? 15.461 19.812 4.379 1 87.19 85 GLY B CA 1
ATOM 1759 C C . GLY B 1 85 ? 15.938 18.453 4.867 1 87.19 85 GLY B C 1
ATOM 1760 O O . GLY B 1 85 ? 17.125 18.266 5.117 1 87.19 85 GLY B O 1
ATOM 1761 N N . LYS B 1 86 ? 15.039 17.625 5.086 1 92.75 86 LYS B N 1
ATOM 1762 C CA . LYS B 1 86 ? 15.445 16.281 5.488 1 92.75 86 LYS B CA 1
ATOM 1763 C C . LYS B 1 86 ? 15.719 15.406 4.27 1 92.75 86 LYS B C 1
ATOM 1765 O O . LYS B 1 86 ? 15.125 15.602 3.207 1 92.75 86 LYS B O 1
ATOM 1770 N N . LYS B 1 87 ? 16.672 14.531 4.551 1 95.25 87 LYS B N 1
ATOM 1771 C CA . LYS B 1 87 ? 16.922 13.5 3.545 1 95.25 87 LYS B CA 1
ATOM 1772 C C . LYS B 1 87 ? 16.047 12.273 3.797 1 95.25 87 LYS B C 1
ATOM 1774 O O . LYS B 1 87 ? 15.602 12.047 4.922 1 95.25 87 LYS B O 1
ATOM 1779 N N . VAL B 1 88 ? 15.82 11.484 2.713 1 95.12 88 VAL B N 1
ATOM 1780 C CA . VAL B 1 88 ? 15.094 10.227 2.832 1 95.12 88 VAL B CA 1
ATOM 1781 C C . VAL B 1 88 ? 15.766 9.336 3.873 1 95.12 88 VAL B C 1
ATOM 1783 O O . VAL B 1 88 ? 15.094 8.695 4.68 1 95.12 88 VAL B O 1
ATOM 1786 N N . SER B 1 89 ? 17.094 9.367 3.951 1 94.12 89 SER B N 1
ATOM 1787 C CA . SER B 1 89 ? 17.844 8.555 4.902 1 94.12 89 SER B CA 1
ATOM 1788 C C . SER B 1 89 ? 17.531 8.945 6.34 1 94.12 89 SER B C 1
ATOM 1790 O O . SER B 1 89 ? 17.609 8.117 7.246 1 94.12 89 SER B O 1
ATOM 1792 N N . ASP B 1 90 ? 17.125 10.188 6.555 1 93 90 ASP B N 1
ATOM 1793 C CA . ASP B 1 90 ? 16.844 10.703 7.891 1 93 90 ASP B CA 1
ATOM 1794 C C . ASP B 1 90 ? 15.5 10.18 8.406 1 93 90 ASP B C 1
ATOM 1796 O O . ASP B 1 90 ? 15.273 10.117 9.617 1 93 90 ASP B O 1
ATOM 1800 N N . VAL B 1 91 ? 14.648 9.836 7.484 1 90.56 91 VAL B N 1
ATOM 1801 C CA . VAL B 1 91 ? 13.289 9.516 7.906 1 90.56 91 VAL B CA 1
ATOM 1802 C C . VAL B 1 91 ? 13.016 8.031 7.695 1 90.56 91 VAL B C 1
ATOM 1804 O O . VAL B 1 91 ? 12.016 7.5 8.18 1 90.56 91 VAL B O 1
ATOM 1807 N N . LEU B 1 92 ? 13.852 7.395 7.035 1 91.69 92 LEU B N 1
ATOM 1808 C CA . LEU B 1 92 ? 13.648 5.984 6.73 1 91.69 92 LEU B CA 1
ATOM 1809 C C . LEU B 1 92 ? 13.812 5.129 7.984 1 91.69 92 LEU B C 1
ATOM 1811 O O . LEU B 1 92 ? 14.898 5.051 8.555 1 91.69 92 LEU B O 1
ATOM 1815 N N . PRO B 1 93 ? 12.719 4.535 8.305 1 89.38 93 PRO B N 1
ATOM 1816 C CA . PRO B 1 93 ? 12.852 3.652 9.469 1 89.38 93 PRO B CA 1
ATOM 1817 C C . PRO B 1 93 ? 13.766 2.457 9.195 1 89.38 93 PRO B C 1
ATOM 1819 O O . PRO B 1 93 ? 13.773 1.92 8.086 1 89.38 93 PRO B O 1
ATOM 1822 N N . ASP B 1 94 ? 14.352 1.922 10.297 1 86.12 94 ASP B N 1
ATOM 1823 C CA . ASP B 1 94 ? 15.344 0.852 10.188 1 86.12 94 ASP B CA 1
ATOM 1824 C C . ASP B 1 94 ? 14.695 -0.444 9.703 1 86.12 94 ASP B C 1
ATOM 1826 O O . ASP B 1 94 ? 15.312 -1.213 8.961 1 86.12 94 ASP B O 1
ATOM 1830 N N . HIS B 1 95 ? 13.477 -0.642 10.086 1 84.31 95 HIS B N 1
ATOM 1831 C CA . HIS B 1 95 ? 12.844 -1.916 9.773 1 84.31 95 HIS B CA 1
ATOM 1832 C C . HIS B 1 95 ? 12.492 -2.002 8.289 1 84.31 95 HIS B C 1
ATOM 1834 O O . HIS B 1 95 ? 12.125 -3.07 7.793 1 84.31 95 HIS B O 1
ATOM 1840 N N . LEU B 1 96 ? 12.656 -0.925 7.605 1 86.44 96 LEU B N 1
ATOM 1841 C CA . LEU B 1 96 ? 12.375 -0.919 6.172 1 86.44 96 LEU B CA 1
ATOM 1842 C C . LEU B 1 96 ? 13.664 -0.962 5.359 1 86.44 96 LEU B C 1
ATOM 1844 O O . LEU B 1 96 ? 13.625 -0.989 4.129 1 86.44 96 LEU B O 1
ATOM 1848 N N . ASN B 1 97 ? 14.688 -1.075 6.066 1 83.69 97 ASN B N 1
ATOM 1849 C CA . ASN B 1 97 ? 15.977 -1.078 5.391 1 83.69 97 ASN B CA 1
ATOM 1850 C C . ASN B 1 97 ? 16.312 -2.461 4.844 1 83.69 97 ASN B C 1
ATOM 1852 O O . ASN B 1 97 ? 15.859 -3.475 5.375 1 83.69 97 ASN B O 1
ATOM 1856 N N . ASP B 1 98 ? 17.047 -2.404 3.805 1 84.69 98 ASP B N 1
ATOM 1857 C CA . ASP B 1 98 ? 17.688 -3.578 3.225 1 84.69 98 ASP B CA 1
ATOM 1858 C C . ASP B 1 98 ? 16.656 -4.602 2.758 1 84.69 98 ASP B C 1
ATOM 1860 O O . ASP B 1 98 ? 16.781 -5.793 3.045 1 84.69 98 ASP B O 1
ATOM 1864 N N . VAL B 1 99 ? 15.617 -4.152 2.141 1 88.31 99 VAL B N 1
ATOM 1865 C CA . VAL B 1 99 ? 14.656 -5.027 1.481 1 88.31 99 VAL B CA 1
A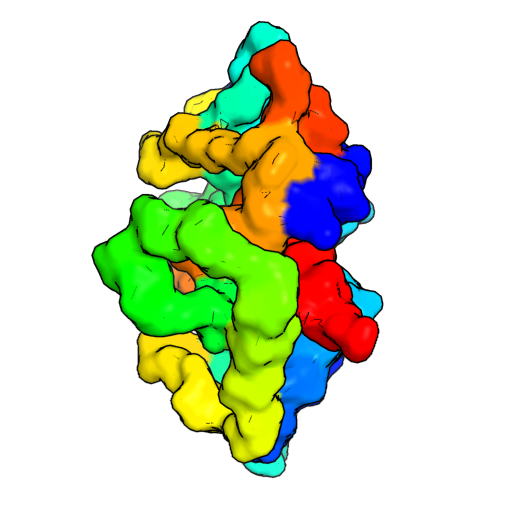TOM 1866 C C . VAL B 1 99 ? 15.305 -5.688 0.266 1 88.31 99 VAL B C 1
ATOM 1868 O O . VAL B 1 99 ? 15.773 -5 -0.645 1 88.31 99 VAL B O 1
ATOM 1871 N N . PRO B 1 100 ? 15.406 -6.965 0.342 1 92.81 100 PRO B N 1
ATOM 1872 C CA . PRO B 1 100 ? 16.047 -7.645 -0.793 1 92.81 100 PRO B CA 1
ATOM 1873 C C . PRO B 1 100 ? 15.242 -7.488 -2.088 1 92.81 100 PRO B C 1
ATOM 1875 O O . PRO B 1 100 ? 14.016 -7.562 -2.074 1 92.81 100 PRO B O 1
ATOM 1878 N N . PRO B 1 101 ? 15.969 -7.262 -3.145 1 96.69 101 PRO B N 1
ATOM 1879 C CA . PRO B 1 101 ? 15.297 -7.301 -4.445 1 96.69 101 PRO B CA 1
ATOM 1880 C C . PRO B 1 101 ? 15.008 -8.727 -4.914 1 96.69 101 PRO B C 1
ATOM 1882 O O . PRO B 1 101 ? 15.477 -9.688 -4.301 1 96.69 101 PRO B O 1
ATOM 1885 N N . VAL B 1 102 ? 14.195 -8.812 -5.926 1 97.12 102 VAL B N 1
ATOM 1886 C CA . VAL B 1 102 ? 14.062 -10.086 -6.625 1 97.12 102 VAL B CA 1
ATOM 1887 C C . VAL B 1 102 ? 14.945 -10.086 -7.871 1 97.12 102 VAL B C 1
ATOM 1889 O O . VAL B 1 102 ? 15.289 -9.023 -8.398 1 97.12 102 VAL B O 1
ATOM 1892 N N . ASN B 1 103 ? 15.289 -11.305 -8.266 1 97.38 103 ASN B N 1
ATOM 1893 C CA . ASN B 1 103 ? 16.062 -11.43 -9.492 1 97.38 103 ASN B CA 1
ATOM 1894 C C . ASN B 1 103 ? 15.164 -11.398 -10.727 1 97.38 103 ASN B C 1
ATOM 1896 O O . ASN B 1 103 ? 14.023 -11.852 -10.68 1 97.38 103 ASN B O 1
ATOM 1900 N N . ALA B 1 104 ? 15.727 -10.945 -11.812 1 97.81 104 ALA B N 1
ATOM 1901 C CA . ALA B 1 104 ? 15 -10.805 -13.07 1 97.81 104 ALA B CA 1
ATOM 1902 C C . ALA B 1 104 ? 14.438 -12.141 -13.539 1 97.81 104 ALA B C 1
ATOM 1904 O O . ALA B 1 104 ? 13.398 -12.188 -14.203 1 97.81 104 ALA B O 1
ATOM 1905 N N . ASP B 1 105 ? 15.078 -13.219 -13.148 1 95.56 105 ASP B N 1
ATOM 1906 C CA . ASP B 1 105 ? 14.664 -14.531 -13.648 1 95.56 105 ASP B CA 1
ATOM 1907 C C . ASP B 1 105 ? 13.789 -15.258 -12.625 1 95.56 105 ASP B C 1
ATOM 1909 O O . ASP B 1 105 ? 13.398 -16.406 -12.836 1 95.56 105 ASP B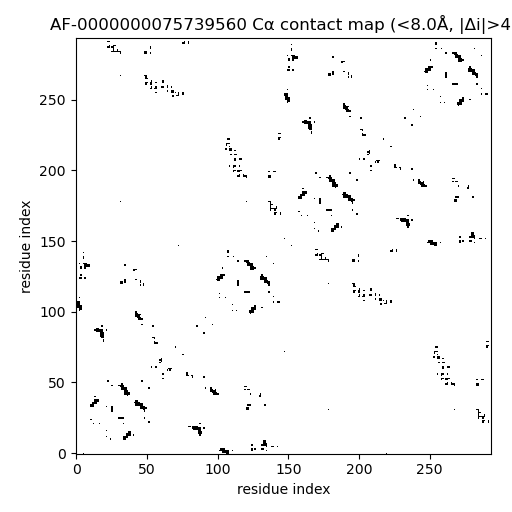 O 1
ATOM 1913 N N . ASP B 1 106 ? 13.484 -14.594 -11.523 1 94.25 106 ASP B N 1
ATOM 1914 C CA . ASP B 1 106 ? 12.57 -15.195 -10.555 1 94.25 106 ASP B CA 1
ATOM 1915 C C . ASP B 1 106 ? 11.195 -15.438 -11.164 1 94.25 106 ASP B C 1
ATOM 1917 O O . ASP B 1 106 ? 10.75 -14.672 -12.023 1 94.25 106 ASP B O 1
ATOM 1921 N N . THR B 1 107 ? 10.531 -16.5 -10.75 1 91.56 107 THR B N 1
ATOM 1922 C CA . THR B 1 107 ? 9.172 -16.797 -11.18 1 91.56 107 THR B CA 1
AT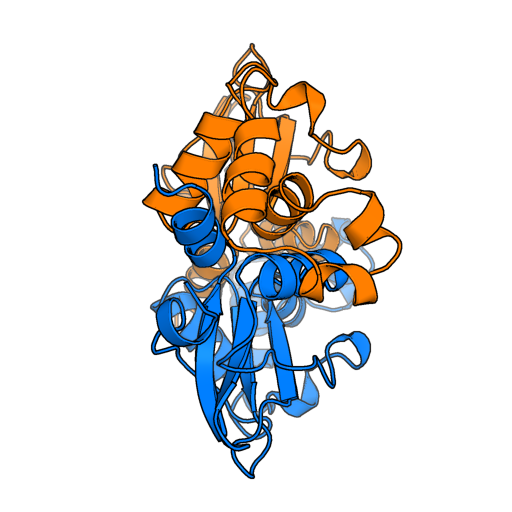OM 1923 C C . THR B 1 107 ? 8.18 -15.859 -10.492 1 91.56 107 THR B C 1
ATOM 1925 O O . THR B 1 107 ? 8.523 -15.188 -9.523 1 91.56 107 THR B O 1
ATOM 1928 N N . ILE B 1 108 ? 6.984 -15.867 -11.016 1 92.19 108 ILE B N 1
ATOM 1929 C CA . ILE B 1 108 ? 5.914 -15.047 -10.453 1 92.19 108 ILE B CA 1
ATOM 1930 C C . ILE B 1 108 ? 5.668 -15.453 -9.008 1 92.19 108 ILE B C 1
ATOM 1932 O O . ILE B 1 108 ? 5.461 -14.594 -8.141 1 92.19 108 ILE B O 1
ATOM 1936 N N . ILE B 1 109 ? 5.734 -16.688 -8.719 1 91.44 109 ILE B N 1
ATOM 1937 C CA . ILE B 1 109 ? 5.449 -17.188 -7.371 1 91.44 109 ILE B CA 1
ATOM 1938 C C . ILE B 1 109 ? 6.574 -16.766 -6.426 1 91.44 109 ILE B C 1
ATOM 1940 O O . ILE B 1 109 ? 6.328 -16.438 -5.266 1 91.44 109 ILE B O 1
ATOM 1944 N N . GLU B 1 110 ? 7.793 -16.812 -6.895 1 93.56 110 GLU B N 1
ATOM 1945 C CA . GLU B 1 110 ? 8.906 -16.375 -6.074 1 93.56 110 GLU B CA 1
ATOM 1946 C C . GLU B 1 110 ? 8.766 -14.891 -5.707 1 93.56 110 GLU B C 1
ATOM 1948 O O . GLU B 1 110 ? 9 -14.508 -4.559 1 93.56 110 GLU B O 1
ATOM 1953 N N . VAL B 1 111 ? 8.367 -14.133 -6.699 1 95.5 111 VAL B N 1
ATOM 1954 C CA . VAL B 1 111 ? 8.133 -12.711 -6.449 1 95.5 111 VAL B CA 1
ATOM 1955 C C . VAL B 1 111 ? 6.996 -12.547 -5.445 1 95.5 111 VAL B C 1
ATOM 1957 O O . VAL B 1 111 ? 7.125 -11.797 -4.469 1 95.5 111 VAL B O 1
ATOM 1960 N N . ALA B 1 112 ? 5.918 -13.266 -5.637 1 94.88 112 ALA B N 1
ATOM 1961 C CA . ALA B 1 112 ? 4.754 -13.188 -4.762 1 94.88 112 ALA B CA 1
ATOM 1962 C C . ALA B 1 112 ? 5.109 -13.594 -3.336 1 94.88 112 ALA B C 1
ATOM 1964 O O . ALA B 1 112 ? 4.699 -12.945 -2.375 1 94.88 112 ALA B O 1
ATOM 1965 N N . ALA B 1 113 ? 5.867 -14.664 -3.225 1 94.19 113 ALA B N 1
ATOM 1966 C CA . ALA B 1 113 ? 6.246 -15.172 -1.909 1 94.19 113 ALA B CA 1
ATOM 1967 C C . ALA B 1 113 ? 7.047 -14.133 -1.13 1 94.19 113 ALA B C 1
ATOM 1969 O O . ALA B 1 113 ? 6.789 -13.906 0.054 1 94.19 113 ALA B O 1
ATOM 1970 N N . LEU B 1 114 ? 7.973 -13.523 -1.817 1 95.31 114 LEU B N 1
ATOM 1971 C CA . LEU B 1 114 ? 8.781 -12.508 -1.149 1 95.31 114 LEU B CA 1
ATOM 1972 C C . LEU B 1 114 ? 7.938 -11.305 -0.771 1 95.31 114 LEU B C 1
ATOM 1974 O O . LEU B 1 114 ? 8.039 -10.789 0.346 1 95.31 114 LEU B O 1
ATOM 1978 N N . MET B 1 115 ? 7.082 -10.859 -1.692 1 96 115 MET B N 1
ATOM 1979 C CA . MET B 1 115 ? 6.219 -9.711 -1.427 1 96 115 MET B CA 1
ATOM 1980 C C . MET B 1 115 ? 5.305 -9.984 -0.236 1 96 115 MET B C 1
ATOM 1982 O O . MET B 1 115 ? 5.137 -9.125 0.633 1 96 115 MET B O 1
ATOM 1986 N N . ALA B 1 116 ? 4.777 -11.094 -0.253 1 92.5 116 ALA B N 1
ATOM 1987 C CA . ALA B 1 116 ? 3.879 -11.5 0.825 1 92.5 116 ALA B CA 1
ATOM 1988 C C . ALA B 1 116 ? 4.605 -11.516 2.166 1 92.5 116 ALA B C 1
ATOM 1990 O O . ALA B 1 116 ? 4.098 -11.008 3.166 1 92.5 116 ALA B O 1
ATOM 1991 N N . ARG B 1 117 ? 5.734 -12.086 2.186 1 92.88 117 ARG B N 1
ATOM 1992 C CA . ARG B 1 117 ? 6.523 -12.211 3.408 1 92.88 117 ARG B CA 1
ATOM 1993 C C . ARG B 1 117 ? 6.871 -10.844 3.979 1 92.88 117 ARG B C 1
ATOM 1995 O O . ARG B 1 117 ? 6.773 -10.625 5.188 1 92.88 117 ARG B O 1
ATOM 2002 N N . LEU B 1 118 ? 7.227 -10.008 3.096 1 92.69 118 LEU B N 1
ATOM 2003 C CA . LEU B 1 118 ? 7.691 -8.688 3.508 1 92.69 118 LEU B CA 1
ATOM 2004 C C . LEU B 1 118 ? 6.516 -7.734 3.697 1 92.69 118 LEU B C 1
ATOM 2006 O O . LEU B 1 118 ? 6.684 -6.625 4.211 1 92.69 118 LEU B O 1
ATOM 2010 N N . ARG B 1 119 ? 5.34 -8.07 3.252 1 91.62 119 ARG B N 1
ATOM 2011 C CA . ARG B 1 119 ? 4.172 -7.199 3.227 1 91.62 119 ARG B CA 1
ATOM 2012 C C . ARG B 1 119 ? 4.48 -5.883 2.516 1 91.62 119 ARG B C 1
ATOM 2014 O O . ARG B 1 119 ? 4.121 -4.809 3 1 91.62 119 ARG B O 1
ATOM 2021 N N . SER B 1 120 ? 5.238 -6.047 1.522 1 95.06 120 SER B N 1
ATOM 2022 C CA . SER B 1 120 ? 5.703 -4.891 0.762 1 95.06 120 SER B CA 1
ATOM 2023 C C . SER B 1 120 ? 4.754 -4.57 -0.387 1 95.06 120 SER B C 1
ATOM 2025 O O . SER B 1 120 ? 4.277 -5.473 -1.077 1 95.06 120 SER B O 1
ATOM 2027 N N . PRO B 1 121 ? 4.484 -3.271 -0.65 1 97.06 121 PRO B N 1
ATOM 2028 C CA . PRO B 1 121 ? 3.625 -2.916 -1.783 1 97.06 121 PRO B CA 1
ATOM 2029 C C . PRO B 1 121 ? 4.332 -3.061 -3.129 1 97.06 121 PRO B C 1
ATOM 2031 O O . PRO B 1 121 ? 3.688 -3.016 -4.18 1 97.06 121 PRO B O 1
ATOM 2034 N N . LEU B 1 122 ? 5.605 -3.186 -3.098 1 98 122 LEU B N 1
ATOM 2035 C CA . LEU B 1 122 ? 6.387 -3.33 -4.32 1 98 122 LEU B CA 1
ATOM 2036 C C . LEU B 1 122 ? 7.738 -3.973 -4.023 1 98 122 LEU B C 1
ATOM 2038 O O . LEU B 1 122 ? 8.148 -4.059 -2.865 1 98 122 LEU B O 1
ATOM 2042 N N . LEU B 1 123 ? 8.367 -4.43 -5.125 1 98 123 LEU B N 1
ATOM 2043 C CA . LEU B 1 123 ? 9.719 -4.973 -5.023 1 98 123 LEU B CA 1
ATOM 2044 C C . LEU B 1 123 ? 10.578 -4.508 -6.191 1 98 123 LEU B C 1
ATOM 2046 O O . LEU B 1 123 ? 10.086 -4.379 -7.316 1 98 123 LEU B O 1
ATOM 2050 N N . ALA B 1 124 ? 11.812 -4.301 -5.871 1 98.38 124 ALA B N 1
ATOM 2051 C CA . ALA B 1 124 ? 12.789 -4.051 -6.922 1 98.38 124 ALA B CA 1
ATOM 2052 C C . ALA B 1 124 ? 13.148 -5.34 -7.656 1 98.38 124 ALA B C 1
ATOM 2054 O O . ALA B 1 124 ? 13.211 -6.41 -7.047 1 98.38 124 ALA B O 1
ATOM 2055 N N . VAL B 1 125 ? 13.367 -5.191 -8.953 1 98.56 125 VAL B N 1
ATOM 2056 C CA . VAL B 1 125 ? 13.867 -6.281 -9.781 1 98.56 125 VAL B CA 1
ATOM 2057 C C . VAL B 1 125 ? 15.281 -5.965 -10.258 1 98.56 125 VAL B C 1
ATOM 2059 O O . VAL B 1 125 ? 15.531 -4.887 -10.805 1 98.56 125 VAL B O 1
ATOM 2062 N N . VAL B 1 126 ? 16.172 -6.898 -10.008 1 98.31 126 VAL B N 1
ATOM 2063 C CA . VAL B 1 126 ? 17.547 -6.688 -10.422 1 98.31 126 VAL B CA 1
ATOM 2064 C C . VAL B 1 126 ? 17.922 -7.688 -11.516 1 98.31 126 VAL B C 1
ATOM 2066 O O . VAL B 1 126 ? 17.438 -8.82 -11.516 1 98.31 126 VAL B O 1
ATOM 2069 N N . LYS B 1 127 ? 18.641 -7.238 -12.461 1 98 127 LYS B N 1
ATOM 2070 C CA . LYS B 1 127 ? 19.203 -8.039 -13.547 1 98 127 LYS B CA 1
ATOM 2071 C C . LYS B 1 127 ? 20.703 -7.781 -13.688 1 98 127 LYS B C 1
ATOM 2073 O O . LYS B 1 127 ? 21.125 -6.641 -13.875 1 98 127 LYS B O 1
ATOM 2078 N N . ASN B 1 128 ? 21.531 -8.867 -13.57 1 95.88 128 ASN B N 1
ATOM 2079 C CA . ASN B 1 128 ? 22.984 -8.758 -13.656 1 95.88 128 ASN B CA 1
ATOM 2080 C C . ASN B 1 128 ? 23.516 -7.707 -12.695 1 95.88 128 ASN B C 1
ATOM 2082 O O . ASN B 1 128 ? 24.328 -6.867 -13.078 1 95.88 128 ASN B O 1
ATOM 2086 N N . GLY B 1 129 ? 22.938 -7.613 -11.5 1 92.56 129 GLY B N 1
ATOM 2087 C CA . GLY B 1 129 ? 23.422 -6.754 -10.43 1 92.56 129 GLY B CA 1
ATOM 2088 C C . GLY B 1 129 ? 22.938 -5.32 -10.555 1 92.56 129 GLY B C 1
ATOM 2089 O O . GLY B 1 129 ? 23.281 -4.473 -9.727 1 92.56 129 GLY B O 1
ATOM 2090 N N . LYS B 1 130 ? 22.125 -5.102 -11.508 1 95.94 130 LYS B N 1
ATOM 2091 C CA . LYS B 1 130 ? 21.625 -3.742 -11.719 1 95.94 130 LYS B CA 1
ATOM 2092 C C . LYS B 1 130 ? 20.109 -3.686 -11.602 1 95.94 130 LYS B C 1
ATOM 2094 O O . LYS B 1 130 ? 19.422 -4.652 -11.938 1 95.94 130 LYS B O 1
ATOM 2099 N N . LEU B 1 131 ? 19.703 -2.551 -11.195 1 97.44 131 LEU B N 1
ATOM 2100 C CA . LEU B 1 131 ? 18.25 -2.346 -11.094 1 97.44 131 LEU B CA 1
ATOM 2101 C C . LEU B 1 131 ? 17.609 -2.414 -12.469 1 97.44 131 LEU B C 1
ATOM 2103 O O . LEU B 1 131 ? 17.953 -1.645 -13.367 1 97.44 131 LEU B O 1
ATOM 2107 N N . HIS B 1 132 ? 16.688 -3.262 -12.641 1 97.94 132 HIS B N 1
ATOM 2108 C CA . HIS B 1 132 ? 16 -3.471 -13.906 1 97.94 132 HIS B CA 1
ATOM 2109 C C . HIS B 1 132 ? 14.641 -2.797 -13.906 1 97.94 132 HIS B C 1
ATOM 2111 O O . HIS B 1 132 ? 14.164 -2.344 -14.953 1 97.94 132 HIS B O 1
ATOM 2117 N N . GLY B 1 133 ? 13.969 -2.76 -12.797 1 98.12 133 GLY B N 1
ATOM 2118 C CA . GLY B 1 133 ? 12.641 -2.178 -12.656 1 98.12 133 GLY B CA 1
ATOM 2119 C C . GLY B 1 133 ? 11.992 -2.496 -11.32 1 98.12 133 GLY B C 1
ATOM 2120 O O . GLY B 1 133 ? 12.68 -2.822 -10.352 1 98.12 133 GLY B O 1
ATOM 2121 N N . VAL B 1 134 ? 10.68 -2.312 -11.289 1 98.56 134 VAL B N 1
ATOM 2122 C CA . VAL B 1 134 ? 9.906 -2.529 -10.07 1 98.56 134 VAL B CA 1
ATOM 2123 C C . VAL B 1 134 ? 8.625 -3.299 -10.398 1 98.56 134 VAL B C 1
ATOM 2125 O O . VAL B 1 134 ? 8.078 -3.164 -11.492 1 98.56 134 VAL B O 1
ATOM 2128 N N . ILE B 1 135 ? 8.227 -4.141 -9.523 1 98.44 135 ILE B N 1
ATOM 2129 C CA . ILE B 1 135 ? 6.934 -4.809 -9.586 1 98.44 135 ILE B CA 1
ATOM 2130 C C . ILE B 1 135 ? 6.074 -4.375 -8.406 1 98.44 135 ILE B C 1
ATOM 2132 O O . ILE B 1 135 ? 6.449 -4.582 -7.246 1 98.44 135 ILE B O 1
ATOM 2136 N N . THR B 1 136 ? 4.938 -3.758 -8.68 1 98.44 136 THR B N 1
ATOM 2137 C CA . THR B 1 136 ? 3.977 -3.471 -7.617 1 98.44 136 THR B CA 1
ATOM 2138 C C . THR B 1 136 ? 3.07 -4.676 -7.371 1 98.44 136 THR B C 1
ATOM 2140 O O . THR B 1 136 ? 2.967 -5.562 -8.219 1 98.44 136 THR B O 1
ATOM 2143 N N . ALA B 1 137 ? 2.418 -4.609 -6.242 1 97.94 137 ALA B N 1
ATOM 2144 C CA . ALA B 1 137 ? 1.529 -5.711 -5.887 1 97.94 137 ALA B CA 1
ATOM 2145 C C . ALA B 1 137 ? 0.399 -5.852 -6.902 1 97.94 137 ALA B C 1
ATOM 2147 O O . ALA B 1 137 ? 0.076 -6.965 -7.332 1 97.94 137 ALA B O 1
ATOM 2148 N N . SER B 1 138 ? -0.19 -4.781 -7.297 1 97.44 138 SER B N 1
ATOM 2149 C CA . SER B 1 138 ? -1.295 -4.844 -8.25 1 97.44 138 SER B CA 1
ATOM 2150 C C . SER B 1 138 ? -0.827 -5.355 -9.609 1 97.44 138 SER B C 1
ATOM 2152 O O . SER B 1 138 ? -1.549 -6.094 -10.281 1 97.44 138 SER B O 1
ATOM 2154 N N . ARG B 1 139 ? 0.325 -4.953 -9.984 1 96.62 139 ARG B N 1
ATOM 2155 C CA . ARG B 1 139 ? 0.867 -5.449 -11.242 1 96.62 139 ARG B CA 1
ATOM 2156 C C . ARG B 1 139 ? 1.137 -6.949 -11.172 1 96.62 139 ARG B C 1
ATOM 2158 O O . ARG B 1 139 ? 0.874 -7.68 -12.133 1 96.62 139 ARG B O 1
ATOM 2165 N N . LEU B 1 140 ? 1.732 -7.367 -10.086 1 96.25 140 LEU B N 1
ATOM 2166 C CA . LEU B 1 140 ? 1.96 -8.797 -9.883 1 96.25 140 LEU B CA 1
ATOM 2167 C C . LEU B 1 140 ? 0.651 -9.57 -9.977 1 96.25 140 LEU B C 1
ATOM 2169 O O . LEU B 1 140 ? 0.593 -10.625 -10.617 1 96.25 140 LEU B O 1
ATOM 2173 N N . LEU B 1 141 ? -0.377 -9.062 -9.328 1 95.19 141 LEU B N 1
ATOM 2174 C CA . LEU B 1 141 ? -1.683 -9.711 -9.375 1 95.19 141 LEU B CA 1
ATOM 2175 C C . LEU B 1 141 ? -2.203 -9.789 -10.805 1 95.19 141 LEU B C 1
ATOM 2177 O O . LEU B 1 141 ? -2.801 -10.797 -11.195 1 95.19 141 LEU B O 1
ATOM 2181 N N . GLY B 1 142 ? -1.978 -8.695 -11.578 1 94.38 142 GLY B N 1
ATOM 2182 C CA . GLY B 1 142 ? -2.354 -8.719 -12.977 1 94.38 142 GLY B CA 1
ATOM 2183 C C . GLY B 1 142 ? -1.673 -9.828 -13.758 1 94.38 142 GLY B C 1
ATOM 2184 O O . GLY B 1 142 ? -2.307 -10.5 -14.578 1 94.38 142 GLY B O 1
ATOM 2185 N N . ALA B 1 143 ? -0.474 -10.047 -13.461 1 92.31 143 ALA B N 1
ATOM 2186 C CA . ALA B 1 143 ? 0.302 -11.078 -14.141 1 92.31 143 ALA B CA 1
ATOM 2187 C C . ALA B 1 143 ? -0.125 -12.477 -13.688 1 92.31 143 ALA B C 1
ATOM 2189 O O . ALA B 1 143 ? -0.17 -13.406 -14.484 1 92.31 143 ALA B O 1
ATOM 2190 N N . ALA B 1 144 ? -0.406 -12.586 -12.375 1 89.94 144 ALA B N 1
ATOM 2191 C CA . ALA B 1 144 ? -0.712 -13.883 -11.781 1 89.94 144 ALA B CA 1
ATOM 2192 C C . ALA B 1 144 ? -2.121 -14.336 -12.156 1 89.94 144 ALA B C 1
ATOM 2194 O O . ALA B 1 144 ? -2.414 -15.531 -12.156 1 89.94 144 ALA B O 1
ATOM 2195 N N . LEU B 1 145 ? -3.018 -13.398 -12.406 1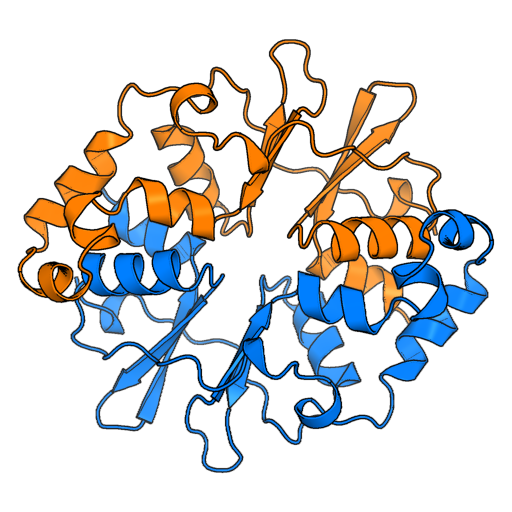 87.31 145 LEU B N 1
ATOM 2196 C CA . LEU B 1 145 ? -4.422 -13.727 -12.633 1 87.31 145 LEU B CA 1
ATOM 2197 C C . LEU B 1 145 ? -4.734 -13.789 -14.117 1 87.31 145 LEU B C 1
ATOM 2199 O O . LEU B 1 145 ? -5.891 -13.945 -14.508 1 87.31 145 LEU B O 1
ATOM 2203 N N . ARG B 1 146 ? -3.762 -13.5 -14.953 1 75.62 146 ARG B N 1
ATOM 2204 C CA . ARG B 1 146 ? -3.988 -13.609 -16.391 1 75.62 146 ARG B CA 1
ATOM 2205 C C . ARG B 1 146 ? -4.543 -14.984 -16.75 1 75.62 146 ARG B C 1
ATOM 2207 O O . ARG B 1 146 ? -4.074 -16 -16.234 1 75.62 146 ARG B O 1
ATOM 2214 N N . PRO B 1 147 ? -5.766 -14.914 -17.469 1 60.19 147 PRO B N 1
ATOM 2215 C CA . PRO B 1 147 ? -6.352 -16.172 -17.922 1 60.19 147 PRO B CA 1
ATOM 2216 C C . PRO B 1 147 ? -5.375 -17.031 -18.719 1 60.19 147 PRO B C 1
ATOM 2218 O O . PRO B 1 147 ? -4.457 -16.5 -19.344 1 60.19 147 PRO B O 1
#

Radius of gyration: 18.76 Å; Cα contacts (8 Å, |Δi|>4): 627; chains: 2; bounding box: 51×51×39 Å

Secondary structure (DSSP, 8-state):
-BHHHH-B---EEETTSBHHHHHHHHHHHT-SEEEEE-TTS-EEEEEEHHHHHHHHS-HHHHH-GGGGGG--HHHHHHHHHTTTT-BHHHH--GGGBT-PPEETT-BHHHHHHHHHHHT-SEEEEEETTEEEEEEEHHHHHHHHS--/-BHHHH-B---EEETTSBHHHHHHHHHHHT-SEEEEE-TTS-EEEEEEHHHHHHHHS-HHHHH-GGGGGG--HHHHHHHHHTTTT-BHHHH--GGGBTPPPEETT-BHHHHHHHHHHHT-SEEEEEETTEEEEEEEHHHHHHHHS--

InterPro domains:
  IPR000644 CBS domain [PF00571] (97-144)
  IPR000644 CBS domain [PS51371] (93-147)
  IPR000644 CBS domain [SM00116] (9-57)
  IPR000644 CBS domain [SM00116] (98-145)
  IPR046342 CBS domain superfamily [G3DSA:3.10.580.10] (1-147)
  IPR046342 CBS domain superfamily [SSF54631] (1-143)

Nearest PDB structures (foldseek):
  4noc-assembly2_C-2  TM=8.992E-01  e=1.360E-19  Kribbella flavida DSM 17836
  4noc-assembly1_A  TM=8.838E-01  e=1.503E-18  Kribbella flavida DSM 17836
  4noc-assembly3_D-3  TM=8.675E-01  e=3.497E-18  Kribbella flavida DSM 17836
  4noc-assembly1_B  TM=8.680E-01  e=2.154E-17  Kribbella flavida DSM 17836
  4esy-assembly1_B  TM=7.504E-01  e=5.827E-09  Sphaerobacter thermophilus DSM 20745

Organism: Mycobacterium marinum (strain ATCC BAA-535 / M) (NCBI:txid216594)

Sequence (294 aa):
MRAEDIAEEYPVISIDSDALEAARTLAEHRLPGLLVTKKTGSPYAVLPASQVVRFIVPRYVQDDPSLAGVLNESMADRCAEKLRGKKVSDVLPDHLNDVPPVNADDTIIEVAALMARLRSPLLAVVKNGKLHGVITASRLLGAALRPMRAEDIAEEYPVISIDSDALEAARTLAEHRLPGLLVTKKTGSPYAVLPASQVVRFIVPRYVQDDPSLAGVLNESMADRCAEKLRGKKVSDVLPDHLNDVPPVNADDTIIEVAALMARLRSPLLAVVKNGKLHGVITASRLLGAALRP

Foldseek 3Di:
DFQLVLFDADDAAEQFDQLLVLLVVCVVVVDQWHFYAYPVQATWFIGGNVLSVVQLDDPVCVVPVVCVVVDDPVVSVVSSCVSGPDGSNRSDDPLGTDQDAAERGHHLVRLVVSCVVSVGQKGFYDYPRHTSGMHGPVSSVVVVPDD/DFQLVLFDADDAAEQFDQLLVLLVVCVVVVDQWHFYAYPVQATWFIGGNVLSVVQLDDPVCVVPVVCVVVDDPVVSVVSSCVSGPDGNNRRDDPLGTDQDAAERGHHLVRLVVSCVVSVGQKGFYDYPRHTSGMHGPVSSVVVVVDD